Protein AF-A0A7S2XH88-F1 (afdb_monomer_lite)

Radius of gyration: 16.72 Å; chains: 1; bounding box: 36×40×39 Å

pLDDT: mean 80.62, std 19.26, range [25.48, 98.38]

Organism: NCBI:txid641309

InterPro domains:
  IPR006062 Histidine biosynthesis protein [PF00977] (19-181)
  IPR011060 Ribulose-phosphate binding barrel [SSF51366] (21-180)
  IPR013785 Aldolase-type TIM barrel [G3DSA:3.20.20.70] (1-211)
  IPR044524 Histidine biosynthesis, HisA-like [PTHR43090] (4-210)

Structure (mmCIF, N/CA/C/O backbone):
data_AF-A0A7S2XH88-F1
#
_entry.id   AF-A0A7S2XH88-F1
#
loop_
_atom_site.group_PDB
_atom_site.id
_atom_site.type_symbol
_atom_site.label_atom_id
_atom_site.label_alt_id
_atom_site.label_comp_id
_atom_site.label_asym_id
_atom_site.label_entity_id
_atom_site.label_seq_id
_atom_site.pdbx_PDB_ins_code
_atom_site.Cartn_x
_atom_site.Cartn_y
_atom_site.Cartn_z
_atom_site.occupancy
_atom_site.B_iso_or_equiv
_atom_site.auth_seq_id
_atom_site.auth_comp_id
_atom_site.auth_asym_id
_atom_site.auth_atom_id
_atom_site.pdbx_PDB_model_num
ATOM 1 N N . ARG A 1 1 ? -9.217 18.327 7.444 1.00 50.88 1 ARG A N 1
ATOM 2 C CA . ARG A 1 1 ? -10.590 18.923 7.445 1.00 50.88 1 ARG A CA 1
ATOM 3 C C . ARG A 1 1 ? -11.207 18.986 6.047 1.00 50.88 1 ARG A C 1
ATOM 5 O O . ARG A 1 1 ? -12.341 18.546 5.910 1.00 50.88 1 ARG A O 1
ATOM 12 N N . GLU A 1 2 ? -10.515 19.524 5.038 1.00 59.28 2 GLU A N 1
ATOM 13 C CA . GLU A 1 2 ? -11.063 19.655 3.673 1.00 59.28 2 GLU A CA 1
ATOM 14 C C . GLU A 1 2 ? -11.367 18.314 3.009 1.00 59.28 2 GLU A C 1
ATOM 16 O O . GLU A 1 2 ? -12.392 18.196 2.343 1.00 59.28 2 GLU A O 1
ATOM 21 N N . TRP A 1 3 ? -10.566 17.283 3.298 1.00 58.31 3 TRP A N 1
ATOM 22 C CA . TRP A 1 3 ? -10.844 15.916 2.868 1.00 58.31 3 TRP A CA 1
ATOM 23 C C . TRP A 1 3 ? -12.239 15.463 3.317 1.00 58.31 3 TRP A C 1
ATOM 25 O O . TRP A 1 3 ? -13.141 15.370 2.493 1.00 58.31 3 TRP A O 1
ATOM 35 N N . LYS A 1 4 ? -12.495 15.295 4.619 1.00 57.09 4 LYS A N 1
ATOM 36 C CA . LYS A 1 4 ? -13.797 14.805 5.115 1.00 57.09 4 LYS A CA 1
ATOM 37 C C . LYS A 1 4 ? -15.034 15.520 4.520 1.00 57.09 4 LYS A C 1
ATOM 39 O O . LYS A 1 4 ? -16.070 14.885 4.370 1.00 57.09 4 LYS A O 1
ATOM 44 N N . ARG A 1 5 ? -14.941 16.806 4.145 1.00 63.50 5 ARG A N 1
ATOM 45 C CA . ARG A 1 5 ? -16.029 17.552 3.467 1.00 63.50 5 ARG A CA 1
ATOM 46 C C . ARG A 1 5 ? -16.372 17.051 2.056 1.00 63.50 5 ARG A C 1
ATOM 48 O O . ARG A 1 5 ? -17.490 17.263 1.612 1.00 63.50 5 ARG A O 1
ATOM 55 N N . ASN A 1 6 ? -15.426 16.421 1.374 1.00 60.09 6 ASN A N 1
ATOM 56 C CA . ASN A 1 6 ? -15.517 15.957 -0.008 1.00 60.09 6 ASN A CA 1
ATOM 57 C C . ASN A 1 6 ? -15.651 14.410 -0.117 1.00 60.09 6 ASN A C 1
ATOM 59 O O . ASN A 1 6 ? -15.549 13.881 -1.216 1.00 60.09 6 ASN A O 1
ATOM 63 N N . GLY A 1 7 ? -15.838 13.674 0.995 1.00 60.72 7 GLY A N 1
ATOM 64 C CA . GLY A 1 7 ? -15.950 12.196 0.994 1.00 60.72 7 GLY A CA 1
ATOM 65 C C . GLY A 1 7 ? -14.614 11.431 1.015 1.00 60.72 7 GLY A C 1
ATOM 66 O O . GLY A 1 7 ? -14.543 10.285 0.598 1.00 60.72 7 GLY A O 1
ATOM 67 N N . LEU A 1 8 ? -13.553 12.088 1.483 1.00 66.38 8 LEU A N 1
ATOM 68 C CA . LEU A 1 8 ? -12.148 11.795 1.174 1.00 66.38 8 LEU A CA 1
ATOM 69 C C . LEU A 1 8 ? -11.375 11.185 2.392 1.00 66.38 8 LEU A C 1
ATOM 71 O O . LEU A 1 8 ? -11.643 11.590 3.529 1.00 66.38 8 LEU A O 1
ATOM 75 N N . GLY A 1 9 ? -10.413 10.258 2.185 1.00 69.38 9 GLY A N 1
ATOM 76 C CA . GLY A 1 9 ? -9.725 9.460 3.234 1.00 69.38 9 GLY A CA 1
ATOM 77 C C . GLY A 1 9 ? -8.245 9.045 2.982 1.00 69.38 9 GLY A C 1
ATOM 78 O O . GLY A 1 9 ? -7.786 8.940 1.851 1.00 69.38 9 GLY A O 1
ATOM 79 N N . GLY A 1 10 ? -7.498 8.830 4.078 1.00 75.25 10 GLY A N 1
ATOM 80 C CA . GLY A 1 10 ? -6.039 8.976 4.234 1.00 75.25 10 GLY A CA 1
ATOM 81 C C . GLY A 1 10 ? -5.130 7.724 4.170 1.00 75.25 10 GLY A C 1
ATOM 82 O O . GLY A 1 10 ? -5.573 6.623 4.476 1.00 75.25 10 GLY A O 1
ATOM 83 N N . ILE A 1 11 ? -3.821 7.924 3.931 1.00 83.38 11 ILE A N 1
ATOM 84 C CA . ILE A 1 11 ? -2.692 7.102 4.425 1.00 83.38 11 ILE A CA 1
ATOM 85 C C . ILE A 1 11 ? -1.776 7.975 5.292 1.00 83.38 11 ILE A C 1
ATOM 87 O O . ILE A 1 11 ? -1.287 8.996 4.832 1.00 83.38 11 ILE A O 1
ATOM 91 N N . ILE A 1 12 ? -1.432 7.534 6.496 1.00 84.44 12 ILE A N 1
ATOM 92 C CA . ILE A 1 12 ? -0.257 8.055 7.212 1.00 84.44 12 ILE A CA 1
ATOM 93 C C . ILE A 1 12 ? 0.831 6.980 7.171 1.00 84.44 12 ILE A C 1
ATOM 95 O O . ILE A 1 12 ? 0.563 5.832 7.522 1.00 84.44 12 ILE A O 1
ATOM 99 N N . TYR A 1 13 ? 2.046 7.328 6.737 1.00 83.69 13 TYR A N 1
ATOM 100 C CA . TYR A 1 13 ? 3.183 6.400 6.703 1.00 83.69 13 TYR A CA 1
ATOM 101 C C . TYR A 1 13 ? 4.222 6.798 7.756 1.00 83.69 13 TYR A C 1
ATOM 103 O O . TYR A 1 13 ? 4.821 7.868 7.684 1.00 83.69 13 TYR A O 1
ATOM 111 N N . LEU A 1 14 ? 4.420 5.943 8.757 1.00 83.06 14 LEU A N 1
ATOM 112 C CA . LEU A 1 14 ? 5.244 6.229 9.929 1.00 83.06 14 LEU A CA 1
ATOM 113 C C . LEU A 1 14 ? 6.732 6.023 9.624 1.00 83.06 14 LEU A C 1
ATOM 115 O O . LEU A 1 14 ? 7.225 4.893 9.571 1.00 83.06 14 LEU A O 1
ATOM 119 N N . LEU A 1 15 ? 7.454 7.130 9.462 1.00 70.75 15 LEU A N 1
ATOM 120 C CA . LEU A 1 15 ? 8.891 7.128 9.172 1.00 70.75 15 LEU A CA 1
ATOM 121 C C . LEU A 1 15 ? 9.741 6.912 10.439 1.00 70.75 15 LEU A C 1
ATOM 123 O O . LEU A 1 15 ? 10.764 6.220 10.403 1.00 70.75 15 LEU A O 1
ATOM 127 N N . ASP A 1 16 ? 9.298 7.466 11.572 1.00 69.44 16 ASP A N 1
ATOM 128 C CA . ASP A 1 16 ? 9.979 7.382 12.868 1.00 69.44 16 ASP A CA 1
ATOM 129 C C . ASP A 1 16 ? 9.009 7.318 14.068 1.00 69.44 16 ASP A C 1
ATOM 131 O O . ASP A 1 16 ? 7.786 7.381 13.931 1.00 69.44 16 ASP A O 1
ATOM 135 N N . SER A 1 17 ? 9.555 7.197 15.282 1.00 68.00 17 SER A N 1
ATOM 136 C CA . SER A 1 17 ? 8.768 7.128 16.518 1.00 68.00 17 SER A CA 1
ATOM 137 C C . SER A 1 17 ? 8.084 8.441 16.920 1.00 68.00 17 SER A C 1
ATOM 139 O O . SER A 1 17 ? 7.124 8.387 17.689 1.00 68.00 17 SER A O 1
ATOM 141 N N . LYS A 1 18 ? 8.532 9.600 16.417 1.00 68.88 18 LYS A N 1
ATOM 142 C CA . LYS A 1 18 ? 7.939 10.915 16.714 1.00 68.88 18 LYS A CA 1
ATOM 143 C C . LYS A 1 18 ? 6.635 11.106 15.940 1.00 68.88 18 LYS A C 1
ATOM 145 O O . LYS A 1 18 ? 5.651 11.560 16.522 1.00 68.88 18 LYS A O 1
ATOM 150 N N . SER A 1 19 ? 6.594 10.649 14.684 1.00 72.88 19 SER A N 1
ATOM 151 C CA . SER A 1 19 ? 5.391 10.677 13.834 1.00 72.88 19 SER A CA 1
ATOM 152 C C . SER A 1 19 ? 4.182 9.940 14.441 1.00 72.88 19 SER A C 1
ATOM 154 O O . SER A 1 19 ? 3.031 10.260 14.150 1.00 72.88 19 SER A O 1
ATOM 156 N N . LYS A 1 20 ? 4.412 8.985 15.357 1.00 78.31 20 LYS A N 1
ATOM 157 C CA . LYS A 1 20 ? 3.357 8.154 15.957 1.00 78.31 20 LYS A CA 1
ATOM 158 C C . LYS A 1 20 ? 2.331 8.937 16.784 1.00 78.31 20 LYS A C 1
ATOM 160 O O . LYS A 1 20 ? 1.160 8.561 16.775 1.00 78.31 20 LYS A O 1
ATOM 165 N N . THR A 1 21 ? 2.737 9.985 17.501 1.00 81.50 21 THR A N 1
ATOM 166 C CA . THR A 1 21 ? 1.800 10.785 18.315 1.00 81.50 21 THR A CA 1
ATOM 167 C C . THR A 1 21 ? 0.869 11.596 17.418 1.00 81.50 21 THR A C 1
ATOM 169 O O . THR A 1 21 ? -0.347 11.487 17.550 1.00 81.50 21 THR A O 1
ATOM 172 N N . GLN A 1 22 ? 1.436 12.302 16.435 1.00 81.44 22 GLN A N 1
ATOM 173 C CA . GLN A 1 22 ? 0.691 13.075 15.434 1.00 81.44 22 GLN A CA 1
ATOM 174 C C . GLN A 1 22 ? -0.264 12.182 14.627 1.00 81.44 22 GLN A C 1
ATOM 176 O O . GLN A 1 22 ? -1.422 12.539 14.416 1.00 81.44 22 GLN A O 1
ATOM 181 N N . ALA A 1 23 ? 0.178 10.975 14.254 1.00 83.75 23 ALA A N 1
ATOM 182 C CA . ALA A 1 23 ? -0.680 9.993 13.603 1.00 83.75 23 ALA A CA 1
ATOM 183 C C . ALA A 1 23 ? -1.895 9.627 14.472 1.00 83.75 23 ALA A C 1
ATOM 185 O O . ALA A 1 23 ? -3.022 9.678 13.991 1.00 83.75 23 ALA A O 1
ATOM 186 N N . ILE A 1 24 ? -1.697 9.308 15.758 1.00 86.62 24 ILE A N 1
ATOM 187 C CA . ILE A 1 24 ? -2.799 8.977 16.680 1.00 86.62 24 ILE A CA 1
ATOM 188 C C . ILE A 1 24 ? -3.766 10.162 16.844 1.00 86.62 24 ILE A C 1
ATOM 190 O O . ILE A 1 24 ? -4.978 9.958 16.821 1.00 86.62 24 ILE A O 1
ATOM 194 N N . GLU A 1 25 ? -3.266 11.394 16.949 1.00 86.81 25 GLU A N 1
ATOM 195 C CA . GLU A 1 25 ? -4.105 12.601 16.996 1.00 86.81 25 GLU A CA 1
ATOM 196 C C . GLU A 1 25 ? -4.955 12.756 15.723 1.00 86.81 25 GLU A C 1
ATOM 198 O O . GLU A 1 25 ? -6.170 12.965 15.806 1.00 86.81 25 GLU A O 1
ATOM 203 N N . ALA A 1 26 ? -4.356 12.567 14.542 1.00 84.94 26 ALA A N 1
ATOM 204 C CA . ALA A 1 26 ? -5.067 12.595 13.267 1.00 84.94 26 ALA A CA 1
ATOM 205 C C . ALA A 1 26 ? -6.139 11.492 13.170 1.00 84.94 26 ALA A C 1
ATOM 207 O O . ALA A 1 26 ? -7.264 11.770 12.746 1.00 84.94 26 ALA A O 1
ATOM 208 N N . LEU A 1 27 ? -5.838 10.265 13.617 1.00 88.38 27 LEU A N 1
ATOM 209 C CA . LEU A 1 27 ? -6.798 9.155 13.662 1.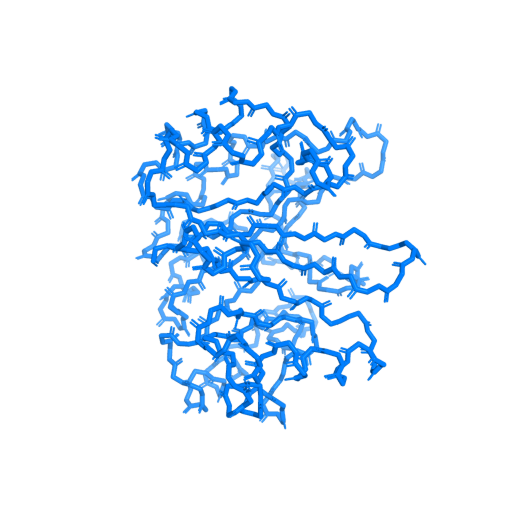00 88.38 27 LEU A CA 1
ATOM 210 C C . LEU A 1 27 ? -7.994 9.452 14.574 1.00 88.38 27 LEU A C 1
ATOM 212 O O . LEU A 1 27 ? -9.141 9.249 14.173 1.00 88.38 27 LEU A O 1
ATOM 216 N N . LEU A 1 28 ? -7.748 9.987 15.773 1.00 88.44 28 LEU A N 1
ATOM 217 C CA . LEU A 1 28 ? -8.805 10.322 16.730 1.00 88.44 28 LEU A CA 1
ATOM 218 C C . LEU A 1 28 ? -9.745 11.411 16.191 1.00 88.44 28 LEU A C 1
ATOM 220 O O . LEU A 1 28 ? -10.954 11.354 16.433 1.00 88.44 28 LEU A O 1
ATOM 224 N N . LEU A 1 29 ? -9.211 12.367 15.422 1.00 86.62 29 LEU A N 1
ATOM 225 C CA . LEU A 1 29 ? -9.977 13.420 14.748 1.00 86.62 29 LEU A CA 1
ATOM 226 C C . LEU A 1 29 ? -10.710 12.926 13.486 1.00 86.62 29 LEU A C 1
ATOM 228 O O . LEU A 1 29 ? -11.749 13.485 13.113 1.00 86.62 29 LEU A O 1
ATOM 232 N N . HIS A 1 30 ? -10.176 11.916 12.795 1.00 81.88 30 HIS A N 1
ATOM 233 C CA . HIS A 1 30 ? -10.629 11.445 11.478 1.00 81.88 30 HIS A CA 1
ATOM 234 C C . HIS A 1 30 ? -10.879 9.922 11.455 1.00 81.88 30 HIS A C 1
ATOM 236 O O . HIS A 1 30 ? -10.502 9.218 10.515 1.00 81.88 30 HIS A O 1
ATOM 242 N N . LYS A 1 31 ? -11.576 9.429 12.491 1.00 87.56 31 LYS A N 1
ATOM 243 C CA . LYS A 1 31 ? -11.905 8.008 12.688 1.00 87.56 31 LYS A CA 1
ATOM 244 C C . LYS A 1 31 ? -12.505 7.353 11.445 1.00 87.56 31 LYS A C 1
ATOM 246 O O . LYS A 1 31 ? -13.394 7.919 10.806 1.00 87.56 31 LYS A O 1
ATOM 251 N N . ASN A 1 32 ? -12.044 6.144 11.144 1.00 85.38 32 ASN A N 1
ATOM 252 C CA . ASN A 1 32 ? -12.439 5.296 10.017 1.00 85.38 32 ASN A CA 1
ATOM 253 C C . ASN A 1 32 ? -12.211 5.918 8.626 1.00 85.38 32 ASN A C 1
ATOM 255 O O . ASN A 1 32 ? -12.702 5.373 7.644 1.00 85.38 32 ASN A O 1
ATOM 259 N N . HIS A 1 33 ? -11.460 7.020 8.515 1.00 82.25 33 HIS A N 1
ATOM 260 C CA . HIS A 1 33 ? -11.117 7.623 7.220 1.00 82.25 33 HIS A CA 1
ATOM 261 C C . HIS A 1 33 ? -9.645 7.441 6.846 1.00 82.25 33 HIS A C 1
ATOM 263 O O . HIS A 1 33 ? -9.320 7.607 5.682 1.00 82.25 33 HIS A O 1
ATOM 269 N N . ILE A 1 34 ? -8.748 7.128 7.787 1.00 86.12 34 ILE A N 1
ATOM 270 C CA . ILE A 1 34 ? -7.293 7.098 7.559 1.00 86.12 34 ILE A CA 1
ATOM 271 C C . ILE A 1 34 ? -6.747 5.683 7.774 1.00 86.12 34 ILE A C 1
ATOM 273 O O . ILE A 1 34 ? -7.032 5.058 8.790 1.00 86.12 34 ILE A O 1
ATOM 277 N N . MET A 1 35 ? -5.934 5.200 6.841 1.00 89.75 35 MET A N 1
ATOM 278 C CA . MET A 1 35 ? -5.139 3.976 6.944 1.00 89.75 35 MET A CA 1
ATOM 279 C C . MET A 1 35 ? -3.729 4.316 7.449 1.00 89.75 35 MET A C 1
ATOM 281 O O . MET A 1 35 ? -3.248 5.424 7.211 1.00 89.75 35 MET A O 1
ATOM 285 N N . VAL A 1 36 ? -3.042 3.395 8.131 1.00 91.94 36 VAL A N 1
ATOM 286 C CA . VAL A 1 36 ? -1.687 3.656 8.667 1.00 91.94 36 VAL A CA 1
ATOM 287 C C . VAL A 1 36 ? -0.695 2.569 8.276 1.00 91.94 36 VAL A C 1
ATOM 289 O O . VAL A 1 36 ? -0.944 1.395 8.531 1.00 91.94 36 VAL A O 1
ATOM 292 N N . GLY A 1 37 ? 0.435 2.970 7.694 1.00 90.31 37 GLY A N 1
ATOM 293 C CA . GLY A 1 37 ? 1.576 2.114 7.359 1.00 90.31 37 GLY A CA 1
ATOM 294 C C . GLY A 1 37 ? 2.874 2.555 8.034 1.00 90.31 37 GLY A C 1
ATOM 295 O O . GLY A 1 37 ? 2.897 3.541 8.768 1.00 90.31 37 GLY A O 1
ATOM 296 N N . GLY A 1 38 ? 3.963 1.835 7.761 1.00 84.88 38 GLY A N 1
ATOM 297 C CA . GLY A 1 38 ? 5.287 2.094 8.329 1.00 84.88 38 GLY A CA 1
ATOM 298 C C . GLY A 1 38 ? 5.495 1.394 9.668 1.00 84.88 38 GLY A C 1
ATOM 299 O O . GLY A 1 38 ? 4.919 1.776 10.686 1.00 84.88 38 GLY A O 1
ATOM 300 N N . ASN A 1 39 ? 6.356 0.373 9.683 1.00 87.50 39 ASN A N 1
ATOM 301 C CA . ASN A 1 39 ? 6.712 -0.392 10.890 1.00 87.50 39 ASN A CA 1
ATOM 302 C C . ASN A 1 39 ? 5.492 -1.015 11.617 1.00 87.50 39 ASN A C 1
ATOM 304 O O . ASN A 1 39 ? 5.494 -1.164 12.844 1.00 87.50 39 ASN A O 1
ATOM 308 N N . ILE A 1 40 ? 4.441 -1.375 10.872 1.00 93.69 40 ILE A N 1
ATOM 309 C CA . ILE A 1 40 ? 3.260 -2.068 11.405 1.00 93.69 40 ILE A CA 1
ATOM 310 C C . ILE A 1 40 ? 3.605 -3.527 11.720 1.00 93.69 40 ILE A C 1
ATOM 312 O O . ILE A 1 40 ? 4.163 -4.240 10.888 1.00 93.69 40 ILE A O 1
ATOM 316 N N . ASP A 1 41 ? 3.243 -3.978 12.921 1.00 95.44 41 ASP A N 1
ATOM 317 C CA . ASP A 1 41 ? 3.462 -5.349 13.388 1.00 95.44 41 ASP A CA 1
ATOM 318 C C . ASP A 1 41 ? 2.362 -5.821 14.357 1.00 95.44 41 ASP A C 1
ATOM 320 O O . ASP A 1 41 ? 1.486 -5.055 14.769 1.00 95.44 41 ASP A O 1
ATOM 324 N N . SER A 1 42 ? 2.422 -7.091 14.768 1.00 96.00 42 SER A N 1
ATOM 325 C CA . SER A 1 42 ? 1.460 -7.701 15.699 1.00 96.00 42 SER A CA 1
ATOM 326 C C . SER A 1 42 ? 1.424 -7.067 17.100 1.00 96.00 42 SER A C 1
ATOM 328 O O . SER A 1 42 ? 0.498 -7.334 17.862 1.00 96.00 42 SER A O 1
ATOM 330 N N . ARG A 1 43 ? 2.394 -6.214 17.455 1.00 95.44 43 ARG A N 1
ATOM 331 C CA . ARG A 1 43 ? 2.466 -5.508 18.747 1.00 95.44 43 ARG A CA 1
ATOM 332 C C . ARG A 1 43 ? 1.779 -4.145 18.692 1.00 95.44 43 ARG A C 1
ATOM 334 O O . ARG A 1 43 ? 1.462 -3.584 19.740 1.00 95.44 43 ARG A O 1
ATOM 341 N N . ASN A 1 44 ? 1.600 -3.574 17.498 1.00 95.25 44 ASN A N 1
ATOM 342 C CA . ASN A 1 44 ? 1.120 -2.203 17.329 1.00 95.25 44 ASN A CA 1
ATOM 343 C C . ASN A 1 44 ? -0.111 -2.041 16.421 1.00 95.25 44 ASN A C 1
ATOM 345 O O . ASN A 1 44 ? -0.824 -1.051 16.591 1.00 95.25 44 ASN A O 1
ATOM 349 N N . ALA A 1 45 ? -0.398 -3.001 15.537 1.00 97.25 45 ALA A N 1
ATOM 350 C CA . ALA A 1 45 ? -1.468 -2.915 14.544 1.00 97.25 45 ALA A CA 1
ATOM 351 C C . ALA A 1 45 ? -2.841 -2.610 15.171 1.00 97.25 45 ALA A C 1
ATOM 353 O O . ALA A 1 45 ? -3.487 -1.625 14.810 1.00 97.25 45 ALA A O 1
ATOM 354 N N . GLN A 1 46 ? -3.246 -3.390 16.180 1.00 98.00 46 GLN A N 1
ATOM 355 C CA . GLN A 1 46 ? -4.541 -3.213 16.845 1.00 98.00 46 GLN A CA 1
ATOM 356 C C . GLN A 1 46 ? -4.691 -1.814 17.468 1.00 98.00 46 GLN A C 1
ATOM 358 O O . GLN A 1 46 ? -5.726 -1.177 17.297 1.00 98.00 46 GLN A O 1
ATOM 363 N N . LYS A 1 47 ? -3.624 -1.270 18.074 1.00 96.38 47 LYS A N 1
ATOM 364 C CA . LYS A 1 47 ? -3.645 0.065 18.694 1.00 96.38 47 LYS A CA 1
ATOM 365 C C . LYS A 1 47 ? -3.967 1.181 17.693 1.00 96.38 47 LYS A C 1
ATOM 367 O O . LYS A 1 47 ? -4.589 2.170 18.082 1.00 96.38 47 LYS A O 1
ATOM 372 N N . PHE A 1 48 ? -3.554 1.065 16.429 1.00 96.56 48 PHE A N 1
ATOM 373 C CA . PHE A 1 48 ? -3.913 2.059 15.411 1.00 96.56 48 PHE A CA 1
ATOM 374 C C . PHE A 1 48 ? -5.392 1.962 15.022 1.00 96.56 48 PHE A C 1
ATOM 376 O O . PHE A 1 48 ? -6.052 2.995 14.927 1.00 96.56 48 PHE A O 1
ATOM 383 N N . LEU A 1 49 ? -5.944 0.752 14.895 1.00 97.12 49 LEU A N 1
ATOM 384 C CA . LEU A 1 49 ? -7.380 0.559 14.656 1.00 97.12 49 LEU A CA 1
ATOM 385 C C . LEU A 1 49 ? -8.222 1.080 15.831 1.00 97.12 49 LEU A C 1
ATOM 387 O O . LEU A 1 49 ? -9.162 1.840 15.614 1.00 97.12 49 LEU A O 1
ATOM 391 N N . ASP A 1 50 ? -7.826 0.784 17.072 1.00 97.06 50 ASP A N 1
ATOM 392 C CA . ASP A 1 50 ? -8.477 1.302 18.288 1.00 97.06 50 ASP A CA 1
ATOM 393 C C . ASP A 1 50 ? -8.422 2.841 18.369 1.00 97.06 50 ASP A C 1
ATOM 395 O O . ASP A 1 50 ? -9.344 3.489 18.869 1.00 97.06 50 ASP A O 1
ATOM 399 N N . SER A 1 51 ? -7.352 3.443 17.835 1.00 95.56 51 SER A N 1
ATOM 400 C CA . SER A 1 51 ? -7.190 4.902 17.735 1.00 95.56 51 SER A CA 1
ATOM 401 C C . SER A 1 51 ? -8.040 5.531 16.621 1.00 95.56 51 SER A C 1
ATOM 403 O O . SER A 1 51 ? -8.149 6.755 16.565 1.00 95.56 51 SER A O 1
ATOM 405 N N . GLY A 1 52 ? -8.670 4.727 15.757 1.00 94.38 52 GLY A N 1
ATOM 406 C CA . GLY A 1 52 ? -9.550 5.184 14.680 1.00 94.38 52 GLY A CA 1
ATOM 407 C C . GLY A 1 52 ? -9.003 5.013 13.261 1.00 94.38 52 GLY A C 1
ATOM 408 O O . GLY A 1 52 ? -9.576 5.602 12.344 1.00 94.38 52 GLY A O 1
ATOM 409 N N . ALA A 1 53 ? -7.935 4.242 13.041 1.00 94.50 53 ALA A N 1
ATOM 410 C CA . ALA A 1 53 ? -7.547 3.871 11.680 1.00 94.50 53 ALA A CA 1
ATOM 411 C C . ALA A 1 53 ? -8.615 2.971 11.037 1.00 94.50 53 ALA A C 1
ATOM 413 O O . ALA A 1 53 ? -9.148 2.074 11.686 1.00 94.50 53 ALA A O 1
ATOM 414 N N . SER A 1 54 ? -8.917 3.193 9.755 1.00 92.75 54 SER A N 1
ATOM 415 C CA . SER A 1 54 ? -9.797 2.303 8.988 1.00 92.75 54 SER A CA 1
ATOM 416 C C . SER A 1 54 ? -9.117 0.965 8.708 1.00 92.75 54 SER A C 1
ATOM 418 O O . SER A 1 54 ? -9.735 -0.086 8.858 1.00 92.75 54 SER A O 1
ATOM 420 N N . HIS A 1 55 ? -7.834 1.019 8.343 1.00 95.38 55 HIS A N 1
ATOM 421 C CA . HIS A 1 55 ? -7.002 -0.140 8.044 1.00 95.38 55 HIS A CA 1
ATOM 422 C C . HIS A 1 55 ? -5.562 0.092 8.521 1.00 95.38 55 HIS A C 1
ATOM 424 O O . HIS A 1 55 ? -5.123 1.231 8.714 1.00 95.38 55 HIS A O 1
ATOM 430 N N . VAL A 1 56 ? -4.799 -0.990 8.638 1.00 97.25 56 VAL A N 1
ATOM 431 C CA . VAL A 1 56 ? -3.345 -0.965 8.840 1.00 97.25 56 VAL A CA 1
ATOM 432 C C . VAL A 1 56 ? -2.630 -1.579 7.642 1.00 97.25 56 VAL A C 1
ATOM 434 O O . VAL A 1 56 ? -3.134 -2.519 7.035 1.00 97.25 56 VAL A O 1
ATOM 437 N N . ILE A 1 57 ? -1.457 -1.051 7.302 1.00 95.31 57 ILE A N 1
ATOM 438 C CA . ILE A 1 57 ? -0.674 -1.433 6.125 1.00 95.31 57 ILE A CA 1
ATOM 439 C C . ILE A 1 57 ? 0.617 -2.093 6.603 1.00 95.31 57 ILE A C 1
ATOM 441 O O . ILE A 1 57 ? 1.502 -1.418 7.133 1.00 95.31 57 ILE A O 1
ATOM 445 N N . VAL A 1 58 ? 0.734 -3.408 6.423 1.00 96.06 58 VAL A N 1
ATOM 446 C CA . VAL A 1 58 ? 1.956 -4.141 6.771 1.00 96.06 58 VAL A CA 1
ATOM 447 C C . VAL A 1 58 ? 2.970 -4.108 5.631 1.00 96.06 58 VAL A C 1
ATOM 449 O O . VAL A 1 58 ? 2.611 -4.245 4.465 1.00 96.06 58 VAL A O 1
ATOM 452 N N . ASP A 1 59 ? 4.243 -3.929 5.983 1.00 91.12 59 ASP A N 1
ATOM 453 C CA . ASP A 1 59 ? 5.371 -3.835 5.057 1.00 91.12 59 ASP A CA 1
ATOM 454 C C . ASP A 1 59 ? 6.450 -4.901 5.353 1.00 91.12 59 ASP A C 1
ATOM 456 O O . ASP A 1 59 ? 6.194 -6.103 5.314 1.00 91.12 59 ASP A O 1
ATOM 460 N N . SER A 1 60 ? 7.660 -4.460 5.680 1.00 91.44 60 SER A N 1
ATOM 461 C CA . SER A 1 60 ? 8.825 -5.226 6.115 1.00 91.44 60 SER A CA 1
ATOM 462 C C . SER A 1 60 ? 8.549 -6.340 7.134 1.00 91.44 60 SER A C 1
ATOM 464 O O . SER A 1 60 ? 9.232 -7.359 7.088 1.00 91.44 60 SER A O 1
ATOM 466 N N . PHE A 1 61 ? 7.557 -6.208 8.026 1.00 94.06 61 PHE A N 1
ATOM 467 C CA . PHE A 1 61 ? 7.290 -7.214 9.063 1.00 94.06 61 PHE A CA 1
ATOM 468 C C . PHE A 1 61 ? 6.966 -8.603 8.492 1.00 94.06 61 PHE A C 1
ATOM 470 O O . PHE A 1 61 ? 7.411 -9.603 9.059 1.00 94.06 61 PHE A O 1
ATOM 477 N N . ILE A 1 62 ? 6.251 -8.688 7.364 1.00 95.25 62 ILE A N 1
ATOM 478 C CA . ILE A 1 62 ? 5.940 -9.970 6.706 1.00 95.25 62 ILE A CA 1
ATOM 479 C C . ILE A 1 62 ? 7.058 -10.469 5.784 1.00 95.25 62 ILE A C 1
ATOM 481 O O . ILE A 1 62 ? 6.879 -11.491 5.134 1.00 95.25 62 ILE A O 1
ATOM 485 N N . PHE A 1 63 ? 8.219 -9.812 5.740 1.00 93.06 63 PHE A N 1
ATOM 486 C CA . PHE A 1 63 ? 9.378 -10.282 4.984 1.00 93.06 63 PHE A CA 1
ATOM 487 C C . PHE A 1 63 ? 10.540 -10.648 5.917 1.00 93.06 63 PHE A C 1
ATOM 489 O O . PHE A 1 63 ? 10.776 -10.021 6.950 1.00 93.06 63 PHE A O 1
ATOM 496 N N . SER A 1 64 ? 11.280 -11.696 5.566 1.00 91.44 64 SER A N 1
ATOM 497 C CA . SER A 1 64 ? 12.518 -12.091 6.247 1.00 91.44 64 SER A CA 1
ATOM 498 C C . SER A 1 64 ? 13.409 -12.818 5.253 1.00 91.44 64 SER A C 1
ATOM 500 O O . SER A 1 64 ? 12.917 -13.595 4.442 1.00 91.44 64 SER A O 1
ATOM 502 N N . GLU A 1 65 ? 14.712 -12.541 5.266 1.00 88.88 65 GLU A N 1
ATOM 503 C CA . GLU A 1 65 ? 15.676 -13.116 4.316 1.00 88.88 65 GLU A CA 1
ATOM 504 C C . GLU A 1 65 ? 15.281 -13.029 2.827 1.00 88.88 65 GLU A C 1
ATOM 506 O O . GLU A 1 65 ? 15.648 -13.869 2.006 1.00 88.88 65 GLU A O 1
ATOM 511 N N . GLY A 1 66 ? 14.555 -11.970 2.452 1.00 86.81 66 GLY A N 1
ATOM 512 C CA . GLY A 1 66 ? 14.068 -11.764 1.084 1.00 86.81 66 GLY A CA 1
ATOM 513 C C . GLY A 1 66 ? 12.908 -12.680 0.675 1.00 86.81 66 GLY A C 1
ATOM 514 O O . GLY A 1 66 ? 12.580 -12.717 -0.506 1.00 86.81 66 GLY A O 1
ATOM 515 N N . GLN A 1 67 ? 12.300 -13.390 1.628 1.00 90.62 67 GLN A N 1
ATOM 516 C CA . GLN A 1 67 ? 11.141 -14.268 1.461 1.00 90.62 67 GLN A CA 1
ATOM 517 C C . GLN A 1 67 ? 9.935 -13.733 2.240 1.00 90.62 67 GLN A C 1
ATOM 519 O O . GLN A 1 67 ? 10.100 -13.012 3.229 1.00 90.62 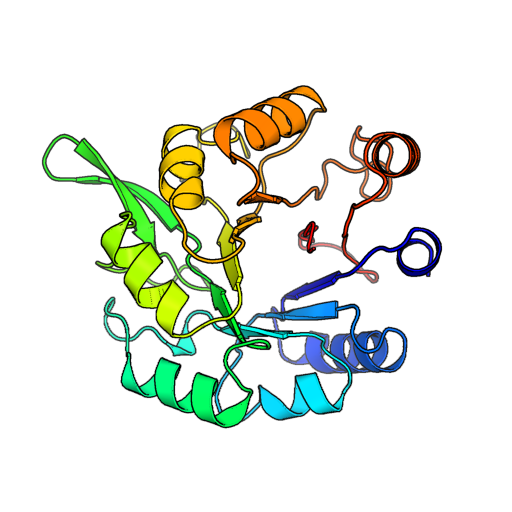67 GLN A O 1
ATOM 524 N N . ILE A 1 68 ? 8.723 -14.103 1.820 1.00 92.62 68 ILE A N 1
ATOM 525 C CA . ILE A 1 68 ? 7.502 -13.795 2.571 1.00 92.62 68 ILE A CA 1
ATOM 526 C C . ILE A 1 68 ? 7.305 -14.778 3.732 1.00 92.62 68 ILE A C 1
ATOM 528 O O . ILE A 1 68 ? 7.402 -15.992 3.580 1.00 92.62 68 ILE A O 1
ATOM 532 N N . MET A 1 69 ? 7.000 -14.238 4.905 1.00 95.88 69 MET A N 1
ATOM 533 C CA . MET A 1 69 ? 6.728 -14.958 6.143 1.00 95.88 69 MET A CA 1
ATOM 534 C C . MET A 1 69 ? 5.213 -15.098 6.321 1.00 95.88 69 MET A C 1
ATOM 536 O O . MET A 1 69 ? 4.594 -14.321 7.051 1.00 95.88 69 MET A O 1
ATOM 540 N N . LEU A 1 70 ? 4.608 -16.083 5.648 1.00 95.75 70 LEU A N 1
ATOM 541 C CA . LEU A 1 70 ? 3.150 -16.275 5.647 1.00 95.75 70 LEU A CA 1
ATOM 542 C C . LEU A 1 70 ? 2.567 -16.419 7.065 1.00 95.75 70 LEU A C 1
ATOM 544 O O . LEU A 1 70 ? 1.517 -15.858 7.353 1.00 95.75 70 LEU A O 1
ATOM 548 N N . GLU A 1 71 ? 3.288 -17.059 7.990 1.00 97.69 71 GLU A N 1
ATOM 549 C CA . GLU A 1 71 ? 2.909 -17.149 9.410 1.00 97.69 71 GLU A CA 1
ATOM 550 C C . GLU A 1 71 ? 2.694 -15.774 10.069 1.00 97.69 71 GLU A C 1
ATOM 552 O O . GLU A 1 71 ? 1.760 -15.592 10.849 1.00 97.69 71 GLU A O 1
ATOM 557 N N . ARG A 1 72 ? 3.529 -14.779 9.734 1.00 97.75 72 ARG A N 1
ATOM 558 C CA . ARG A 1 72 ? 3.407 -13.407 10.257 1.00 97.75 72 ARG A CA 1
ATOM 559 C C . ARG A 1 72 ? 2.224 -12.667 9.638 1.00 97.75 72 ARG A C 1
ATOM 561 O O . ARG A 1 72 ? 1.588 -11.871 10.328 1.00 97.75 72 ARG A O 1
ATOM 568 N N . LEU A 1 73 ? 1.931 -12.935 8.364 1.00 97.81 73 LEU A N 1
ATOM 569 C CA . LEU A 1 73 ? 0.768 -12.386 7.668 1.00 97.81 73 LEU A CA 1
ATOM 570 C C . LEU A 1 73 ? -0.532 -12.956 8.256 1.00 97.81 73 LEU A C 1
ATOM 572 O O . LEU A 1 73 ? -1.393 -12.183 8.660 1.00 97.81 73 LEU A O 1
ATOM 576 N N . LEU A 1 74 ? -0.617 -14.277 8.433 1.00 98.00 74 LEU A N 1
ATOM 577 C CA . LEU A 1 74 ? -1.739 -14.963 9.089 1.00 98.00 74 LEU A CA 1
ATOM 578 C C . LEU A 1 74 ? -1.944 -14.505 10.543 1.00 98.00 74 LEU A C 1
ATOM 580 O O . LEU A 1 74 ? -3.077 -14.327 10.992 1.00 98.00 74 LEU A O 1
ATOM 584 N N . ALA A 1 75 ? -0.860 -14.277 11.292 1.00 98.00 75 ALA A N 1
ATOM 585 C CA . ALA A 1 75 ? -0.941 -13.747 12.653 1.00 98.00 75 ALA A CA 1
ATOM 586 C C . ALA A 1 75 ? -1.525 -12.323 12.696 1.00 98.00 75 ALA A C 1
ATOM 588 O O . ALA A 1 75 ? -2.277 -12.000 13.617 1.00 98.00 75 ALA A O 1
ATOM 589 N N . LEU A 1 76 ? -1.213 -11.482 11.702 1.00 98.31 76 LEU A N 1
ATOM 590 C CA . LEU A 1 76 ? -1.822 -10.160 11.549 1.00 98.31 76 LEU A CA 1
ATOM 591 C C . LEU A 1 76 ? -3.276 -10.249 11.085 1.00 98.31 76 LEU A C 1
ATOM 593 O O . LEU A 1 76 ? -4.126 -9.612 11.699 1.00 98.31 76 LEU A O 1
ATOM 597 N N . GLU A 1 77 ?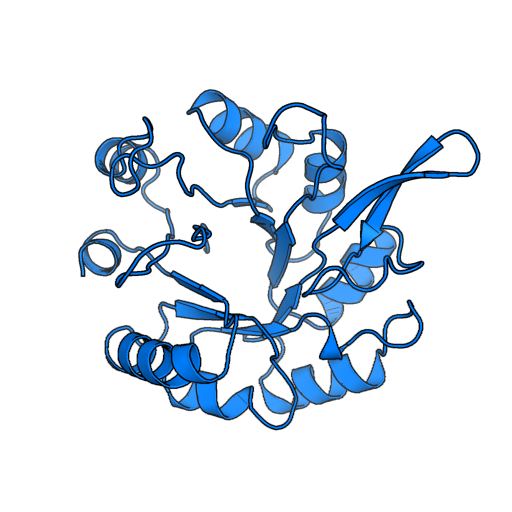 -3.577 -11.062 10.072 1.00 98.31 77 GLU A N 1
ATOM 598 C CA . GLU A 1 77 ? -4.939 -11.295 9.579 1.00 98.31 77 GLU A CA 1
ATOM 599 C C . GLU A 1 77 ? -5.871 -11.711 10.727 1.00 98.31 77 GLU A C 1
ATOM 601 O O . GLU A 1 77 ? -6.936 -11.121 10.910 1.00 98.31 77 GLU A O 1
ATOM 606 N N . LYS A 1 78 ? -5.428 -12.649 11.574 1.00 98.31 78 LYS A N 1
ATOM 607 C CA . LYS A 1 78 ? -6.157 -13.084 12.773 1.00 98.31 78 LYS A CA 1
ATOM 608 C C . LYS A 1 78 ? -6.310 -11.982 13.829 1.00 98.31 78 LYS A C 1
ATOM 610 O O . LYS A 1 78 ? -7.312 -11.972 14.540 1.00 98.31 78 LYS A O 1
ATOM 615 N N . LEU A 1 79 ? -5.324 -11.094 13.971 1.00 98.38 79 LEU A N 1
ATOM 616 C CA . LEU A 1 79 ? -5.341 -10.014 14.962 1.00 98.38 79 LEU A CA 1
ATOM 617 C C . LEU A 1 79 ? -6.297 -8.884 14.564 1.00 98.38 79 LEU A C 1
ATOM 619 O O . LEU A 1 79 ? -7.103 -8.457 15.385 1.00 98.38 79 LEU A O 1
ATOM 623 N N . VAL A 1 80 ? -6.198 -8.389 13.326 1.00 98.25 80 VAL A N 1
ATOM 624 C CA . VAL A 1 80 ? -6.933 -7.192 12.882 1.00 98.25 80 VAL A CA 1
ATOM 625 C C . VAL A 1 80 ? -8.175 -7.484 12.036 1.00 98.25 80 VAL A C 1
ATOM 627 O O . VAL A 1 80 ? -9.045 -6.614 11.911 1.00 98.25 80 VAL A O 1
ATOM 630 N N . GLY A 1 81 ? -8.293 -8.700 11.504 1.00 98.25 81 GLY A N 1
ATOM 631 C CA . GLY A 1 81 ? -9.276 -9.090 10.497 1.00 98.25 81 GLY A CA 1
ATOM 632 C C . GLY A 1 81 ? -8.830 -8.696 9.087 1.00 98.25 81 GLY A C 1
ATOM 633 O O . GLY A 1 81 ? -8.394 -7.562 8.870 1.00 98.25 81 GLY A O 1
ATOM 634 N N . LYS A 1 82 ? -8.990 -9.618 8.128 1.00 97.44 82 LYS A N 1
ATOM 635 C CA . LYS A 1 82 ? -8.650 -9.443 6.704 1.00 97.44 82 LYS A CA 1
ATOM 636 C C . LYS A 1 82 ? -9.079 -8.081 6.149 1.00 97.44 82 LYS A C 1
ATOM 638 O O . LYS A 1 82 ? -8.246 -7.346 5.628 1.00 97.44 82 LYS A O 1
ATOM 643 N N . GLU A 1 83 ? -10.347 -7.717 6.340 1.00 96.62 83 GLU A N 1
ATOM 644 C CA . GLU A 1 83 ? -10.955 -6.486 5.808 1.00 96.62 83 GLU A CA 1
ATOM 645 C C . GLU A 1 83 ? -10.251 -5.188 6.236 1.00 96.62 83 GLU A C 1
ATOM 647 O O . GLU A 1 83 ? -10.357 -4.183 5.545 1.00 96.62 83 GLU A O 1
ATOM 652 N N . ARG A 1 84 ? -9.517 -5.189 7.358 1.00 97.12 84 ARG A N 1
ATOM 653 C CA . ARG A 1 84 ? -8.784 -4.016 7.877 1.00 97.12 84 ARG A CA 1
ATOM 654 C C . ARG A 1 84 ? -7.268 -4.131 7.712 1.00 97.12 84 ARG A C 1
ATOM 656 O O . ARG A 1 84 ? -6.529 -3.307 8.254 1.00 97.12 84 ARG A O 1
ATOM 663 N N . LEU A 1 85 ? -6.801 -5.136 6.977 1.00 98.38 85 LEU A N 1
ATOM 664 C CA . LEU A 1 85 ? -5.394 -5.355 6.669 1.00 98.38 85 LEU A CA 1
ATOM 665 C C . LEU A 1 85 ? -5.116 -5.019 5.203 1.00 98.38 85 LEU A C 1
ATOM 667 O O . LEU A 1 85 ? -5.771 -5.538 4.300 1.00 98.38 85 LEU A O 1
ATOM 671 N N . LEU A 1 86 ? -4.109 -4.180 4.984 1.00 97.19 86 LEU A N 1
ATOM 672 C CA . LEU A 1 86 ? -3.470 -3.951 3.695 1.00 97.19 86 LEU A CA 1
ATOM 673 C C . LEU A 1 86 ? -2.076 -4.570 3.705 1.00 97.19 86 LEU A C 1
ATOM 675 O O . LEU A 1 86 ? -1.338 -4.423 4.681 1.00 97.19 86 LEU A O 1
ATOM 679 N N . VAL A 1 87 ? -1.685 -5.192 2.596 1.00 97.44 87 VAL A N 1
ATOM 680 C CA . VAL A 1 87 ? -0.303 -5.640 2.380 1.00 97.44 87 VAL A CA 1
ATOM 681 C C . VAL A 1 87 ? 0.399 -4.696 1.410 1.00 97.44 87 VAL A C 1
ATOM 683 O O . VAL A 1 87 ? -0.105 -4.412 0.324 1.00 97.44 87 VAL A O 1
ATOM 686 N N . ASN A 1 88 ? 1.571 -4.206 1.813 1.00 94.44 88 ASN A N 1
ATOM 687 C CA . ASN A 1 88 ? 2.440 -3.386 0.985 1.00 94.44 88 ASN A CA 1
ATOM 688 C C . ASN A 1 88 ? 3.336 -4.277 0.103 1.00 94.44 88 ASN A C 1
ATOM 690 O O . ASN A 1 88 ? 4.261 -4.923 0.598 1.00 94.44 88 ASN A O 1
ATOM 694 N N . LEU A 1 89 ? 3.074 -4.271 -1.205 1.00 94.81 89 LEU A N 1
ATOM 695 C CA . LEU A 1 89 ? 3.839 -4.967 -2.245 1.00 94.81 89 LEU A CA 1
ATOM 696 C C . LEU A 1 89 ? 4.674 -4.007 -3.112 1.00 94.81 89 LEU A C 1
ATOM 698 O O . LEU A 1 89 ? 5.014 -4.341 -4.245 1.00 94.81 89 LEU A O 1
ATOM 702 N N . SER A 1 90 ? 5.011 -2.819 -2.593 1.00 91.44 90 SER A N 1
ATOM 703 C CA . SER A 1 90 ? 5.838 -1.831 -3.306 1.00 91.44 90 SER A CA 1
ATOM 704 C C . SER A 1 90 ? 7.103 -2.465 -3.879 1.00 91.44 90 SER A C 1
ATOM 706 O O . SER A 1 90 ? 7.789 -3.235 -3.203 1.00 91.44 90 SER A O 1
ATOM 708 N N . CYS A 1 91 ? 7.410 -2.155 -5.133 1.00 92.19 91 CYS A N 1
ATOM 709 C CA . CYS A 1 91 ? 8.305 -2.958 -5.958 1.00 92.19 91 CYS A CA 1
ATOM 710 C C . CYS A 1 91 ? 9.311 -2.119 -6.744 1.00 92.19 91 CYS A C 1
ATOM 712 O O . CYS A 1 91 ? 9.164 -0.911 -6.887 1.00 92.19 91 CYS A O 1
ATOM 714 N N . VAL A 1 92 ? 10.319 -2.780 -7.308 1.00 89.88 92 VAL A N 1
ATOM 715 C CA . VAL A 1 92 ? 11.259 -2.199 -8.274 1.00 89.88 92 VAL A CA 1
ATOM 716 C C . VAL A 1 92 ? 11.341 -3.080 -9.514 1.00 89.88 92 VAL A C 1
ATOM 718 O O . VAL A 1 92 ? 11.419 -4.308 -9.411 1.00 89.88 92 VAL A O 1
ATOM 721 N N . ARG A 1 93 ? 11.350 -2.458 -10.699 1.00 90.56 93 ARG A N 1
ATOM 722 C CA . ARG A 1 93 ? 11.599 -3.164 -11.960 1.00 90.56 93 ARG A CA 1
ATOM 723 C C . ARG A 1 93 ? 13.088 -3.496 -12.091 1.00 90.56 93 ARG A C 1
ATOM 725 O O . ARG A 1 93 ? 13.930 -2.599 -12.135 1.00 90.56 93 ARG A O 1
ATOM 732 N N . LEU A 1 94 ? 13.411 -4.780 -12.206 1.00 90.62 94 LEU A N 1
ATOM 733 C CA . LEU A 1 94 ? 14.753 -5.300 -12.456 1.00 90.62 94 LEU A CA 1
ATOM 734 C C . LEU A 1 94 ? 14.795 -6.086 -13.767 1.00 90.62 94 LEU A C 1
ATOM 736 O O . LEU A 1 94 ? 13.861 -6.810 -14.101 1.00 90.62 94 LEU A O 1
ATOM 740 N N . PHE A 1 95 ? 15.922 -6.015 -14.472 1.00 90.06 95 PHE A N 1
ATOM 741 C CA . PHE A 1 95 ? 16.213 -6.931 -15.570 1.00 90.06 95 PHE A CA 1
ATOM 742 C C . PHE A 1 95 ? 16.904 -8.181 -15.009 1.00 90.06 95 PHE A C 1
ATOM 744 O O . PHE A 1 95 ? 18.034 -8.106 -14.528 1.00 90.06 95 PHE A O 1
ATOM 751 N N . ARG A 1 96 ? 16.225 -9.332 -15.037 1.00 87.12 96 ARG A N 1
ATOM 752 C CA . ARG A 1 96 ? 16.760 -10.626 -14.580 1.00 87.12 96 ARG A CA 1
ATOM 753 C C . ARG A 1 96 ? 16.430 -11.709 -15.610 1.00 87.12 96 ARG A C 1
ATOM 755 O O . ARG A 1 96 ? 15.344 -11.721 -16.176 1.00 87.12 96 ARG A O 1
ATOM 762 N N . ARG A 1 97 ? 17.362 -12.643 -15.846 1.00 86.44 97 ARG A N 1
ATOM 763 C CA . ARG A 1 97 ? 17.173 -13.799 -16.757 1.00 86.44 97 ARG A CA 1
ATOM 764 C C . ARG A 1 97 ? 16.643 -13.409 -18.156 1.00 86.44 97 ARG A C 1
ATOM 766 O O . ARG A 1 97 ? 15.772 -14.076 -18.701 1.00 86.44 97 ARG A O 1
ATOM 773 N N . GLY A 1 98 ? 17.152 -12.309 -18.719 1.00 91.94 98 GLY A N 1
ATOM 774 C CA . GLY A 1 98 ? 16.799 -11.843 -20.067 1.00 91.94 98 GLY A CA 1
ATOM 775 C C . GLY A 1 98 ? 15.474 -11.077 -20.191 1.00 91.94 98 GLY A C 1
ATOM 776 O O . GLY A 1 98 ? 15.098 -10.731 -21.306 1.00 91.94 98 GLY A O 1
ATOM 777 N N . ARG A 1 99 ? 14.766 -10.794 -19.086 1.00 92.44 99 ARG A N 1
ATOM 778 C CA . ARG A 1 99 ? 13.474 -10.086 -19.093 1.00 92.44 99 ARG A CA 1
ATOM 779 C C . ARG A 1 99 ? 13.358 -9.065 -17.954 1.00 92.44 99 ARG A C 1
ATOM 781 O O . ARG A 1 99 ? 13.950 -9.239 -16.890 1.00 92.44 99 ARG A O 1
ATOM 788 N N . SER A 1 100 ? 12.575 -8.009 -18.165 1.00 91.62 100 SER A N 1
ATOM 789 C CA . SER A 1 100 ? 12.181 -7.073 -17.100 1.00 91.62 100 SER A CA 1
ATOM 790 C C . SER A 1 100 ? 11.103 -7.702 -16.218 1.00 91.62 100 SER A C 1
ATOM 792 O O . SER A 1 100 ? 10.166 -8.301 -16.742 1.00 91.62 100 SER A O 1
ATOM 794 N N . ARG A 1 101 ? 11.233 -7.589 -14.894 1.00 93.62 101 ARG A N 1
ATOM 795 C CA . ARG A 1 101 ? 10.268 -8.078 -13.894 1.00 93.62 101 ARG A CA 1
ATOM 796 C C . ARG A 1 101 ? 10.249 -7.190 -12.659 1.00 93.62 101 ARG A C 1
ATOM 798 O O . ARG A 1 101 ? 11.226 -6.499 -12.384 1.00 93.62 101 ARG A O 1
ATOM 805 N N . PHE A 1 102 ? 9.149 -7.218 -11.916 1.00 94.12 102 PHE A N 1
ATOM 806 C CA . PHE A 1 102 ? 8.969 -6.435 -10.697 1.00 94.12 102 PHE A CA 1
ATOM 807 C C . PHE A 1 102 ? 9.217 -7.312 -9.475 1.00 94.12 102 PHE A C 1
ATOM 809 O O . PHE A 1 102 ? 8.650 -8.395 -9.379 1.00 94.12 102 PHE A O 1
ATOM 816 N N . PHE A 1 103 ? 10.053 -6.847 -8.550 1.00 94.44 103 PHE A N 1
ATOM 817 C CA . PHE A 1 103 ? 10.350 -7.543 -7.296 1.00 94.44 103 PHE A CA 1
ATOM 818 C C . PHE A 1 103 ? 9.987 -6.654 -6.115 1.00 94.44 103 PHE A C 1
ATOM 820 O O . PHE A 1 103 ? 10.293 -5.458 -6.135 1.00 94.44 103 PHE A O 1
ATOM 827 N N . VAL A 1 104 ? 9.361 -7.222 -5.082 1.00 93.94 104 VAL A N 1
ATOM 828 C CA . VAL A 1 104 ? 8.972 -6.457 -3.889 1.00 93.94 104 VAL A CA 1
ATOM 829 C C . VAL A 1 104 ? 10.218 -5.930 -3.175 1.00 93.94 104 VAL A C 1
ATOM 831 O O . VAL A 1 104 ? 11.189 -6.658 -2.939 1.00 93.94 104 VAL A O 1
ATOM 834 N N . TRP A 1 105 ? 10.187 -4.649 -2.817 1.00 90.81 105 TRP A N 1
ATOM 835 C CA . TRP A 1 105 ? 11.249 -3.939 -2.115 1.00 90.81 105 TRP A CA 1
ATOM 836 C C . TRP A 1 105 ? 10.653 -3.246 -0.877 1.00 90.81 105 TRP A C 1
ATOM 838 O O . TRP A 1 105 ? 10.174 -2.116 -0.978 1.00 90.81 105 TRP A O 1
ATOM 848 N N . PRO A 1 106 ? 10.635 -3.931 0.286 1.00 80.31 106 PRO A N 1
ATOM 849 C CA . PRO A 1 106 ? 9.983 -3.434 1.496 1.00 80.31 106 PRO A CA 1
ATOM 850 C C . PRO A 1 106 ? 10.589 -2.139 2.058 1.00 80.31 106 PRO A C 1
ATOM 852 O O . PRO A 1 106 ? 11.639 -1.662 1.611 1.00 80.31 106 PRO A O 1
ATOM 855 N N . ASP A 1 107 ? 9.918 -1.589 3.077 1.00 68.00 107 ASP A N 1
ATOM 856 C CA . ASP A 1 107 ? 10.264 -0.309 3.705 1.00 68.00 107 ASP A CA 1
ATOM 857 C C . ASP A 1 107 ? 11.750 -0.188 4.100 1.00 68.00 107 ASP A C 1
ATOM 859 O O . ASP A 1 107 ? 12.469 -1.164 4.332 1.00 68.00 107 ASP A O 1
ATOM 863 N N . ARG A 1 108 ? 12.237 1.057 4.107 1.00 63.72 108 ARG A N 1
ATOM 864 C CA . ARG A 1 108 ? 13.646 1.460 4.231 1.00 63.72 108 ARG A CA 1
ATOM 865 C C . ARG A 1 108 ? 14.559 0.927 3.130 1.00 63.72 108 ARG A C 1
ATOM 867 O O . ARG A 1 108 ? 15.742 1.260 3.138 1.00 63.72 108 ARG A O 1
ATOM 874 N N . ARG A 1 109 ? 14.022 0.190 2.146 1.00 70.19 109 ARG A N 1
ATOM 875 C CA . ARG A 1 109 ? 14.710 -0.205 0.909 1.00 70.19 109 ARG A CA 1
ATOM 876 C C . ARG A 1 109 ? 16.017 -0.972 1.166 1.00 70.19 109 ARG A C 1
ATOM 878 O O . ARG A 1 109 ? 16.933 -0.955 0.348 1.00 70.19 109 ARG A O 1
ATOM 885 N N . GLN A 1 110 ? 16.093 -1.685 2.292 1.00 70.50 110 GLN A N 1
ATOM 886 C CA . GLN A 1 110 ? 17.320 -2.351 2.749 1.00 70.50 110 GLN A CA 1
ATOM 887 C C . GLN A 1 110 ? 17.703 -3.559 1.885 1.00 70.50 110 GLN A C 1
ATOM 889 O O . GLN A 1 110 ? 18.883 -3.781 1.629 1.00 70.50 110 GLN A O 1
ATOM 894 N N . ARG A 1 111 ? 16.716 -4.333 1.418 1.00 83.38 111 ARG A N 1
ATOM 895 C CA . ARG A 1 111 ? 16.929 -5.519 0.582 1.00 83.38 111 ARG A CA 1
ATOM 896 C C . ARG A 1 111 ? 15.757 -5.725 -0.370 1.00 83.38 111 ARG A C 1
ATOM 898 O O . ARG A 1 111 ? 14.609 -5.732 0.063 1.00 83.38 111 ARG A O 1
ATOM 905 N N . ILE A 1 112 ? 16.058 -5.912 -1.652 1.00 88.44 112 ILE A N 1
ATOM 906 C CA . ILE A 1 112 ? 15.079 -6.379 -2.640 1.00 88.44 112 ILE A CA 1
ATOM 907 C C . ILE A 1 112 ? 14.828 -7.867 -2.369 1.00 88.44 112 ILE A C 1
ATOM 909 O O . ILE A 1 112 ? 15.771 -8.622 -2.120 1.00 88.44 112 ILE A O 1
ATOM 913 N N . THR A 1 113 ? 13.562 -8.269 -2.352 1.00 91.69 113 THR A N 1
ATOM 914 C CA . THR A 1 113 ? 13.152 -9.660 -2.118 1.00 91.69 113 THR A CA 1
ATOM 915 C C . THR A 1 113 ? 13.298 -10.502 -3.387 1.00 91.69 113 THR A C 1
ATOM 917 O O . THR A 1 113 ? 13.474 -9.977 -4.484 1.00 91.69 113 THR A O 1
ATOM 920 N N . GLU A 1 114 ? 13.171 -11.819 -3.246 1.00 91.75 114 GLU A N 1
ATOM 921 C CA . GLU A 1 114 ? 13.009 -12.728 -4.389 1.00 91.75 114 GLU A CA 1
ATOM 922 C C . GLU A 1 114 ? 11.523 -12.929 -4.762 1.00 91.75 114 GLU A C 1
ATOM 924 O O . GLU A 1 114 ? 11.199 -13.773 -5.593 1.00 91.75 114 GLU A O 1
ATOM 929 N N . PHE A 1 115 ? 10.614 -12.142 -4.170 1.00 93.94 115 PHE A N 1
ATOM 930 C CA . PHE A 1 115 ? 9.179 -12.170 -4.448 1.00 93.94 115 PHE A CA 1
ATOM 931 C C . PHE A 1 115 ? 8.885 -11.358 -5.726 1.00 93.94 115 PHE A C 1
ATOM 933 O O . PHE A 1 115 ? 8.758 -10.129 -5.684 1.00 93.94 115 PHE A O 1
ATOM 940 N N . GLU A 1 116 ? 8.851 -12.051 -6.871 1.00 95.31 116 GLU A N 1
ATOM 941 C CA . GLU A 1 116 ? 8.414 -11.520 -8.175 1.00 95.31 116 GLU A CA 1
ATOM 942 C C . GLU A 1 116 ? 6.902 -11.231 -8.128 1.00 95.31 116 GLU A C 1
ATOM 944 O O . GLU A 1 116 ? 6.128 -12.063 -7.655 1.00 95.31 116 GLU A O 1
ATOM 949 N N . LEU A 1 117 ? 6.468 -10.062 -8.609 1.00 95.69 117 LEU A N 1
ATOM 950 C CA . LEU A 1 117 ? 5.043 -9.782 -8.792 1.00 95.69 117 LEU A CA 1
ATOM 951 C C . LEU A 1 117 ? 4.534 -10.480 -10.058 1.00 95.69 117 LEU A C 1
ATOM 953 O O . LEU A 1 117 ? 5.001 -10.208 -11.165 1.00 95.69 117 LEU A O 1
ATOM 957 N N . SER A 1 118 ? 3.544 -11.345 -9.866 1.00 95.44 118 SER A N 1
ATOM 958 C CA . SER A 1 118 ? 2.740 -12.004 -10.895 1.00 95.44 118 SER A CA 1
ATOM 959 C C . SER A 1 118 ? 1.286 -12.093 -10.423 1.00 95.44 118 SER A C 1
ATOM 961 O O . SER A 1 118 ? 0.998 -11.822 -9.253 1.00 95.44 118 SER A O 1
ATOM 963 N N . GLU A 1 119 ? 0.371 -12.494 -11.306 1.00 95.62 119 GLU A N 1
ATOM 964 C CA . GLU A 1 119 ? -1.049 -12.672 -10.970 1.00 95.62 119 GLU A CA 1
ATOM 965 C C . GLU A 1 119 ? -1.232 -13.693 -9.832 1.00 95.62 119 GLU A C 1
ATOM 967 O O . GLU A 1 119 ? -1.997 -13.466 -8.896 1.00 95.62 119 GLU A O 1
ATOM 972 N N . GLU A 1 120 ? -0.462 -14.786 -9.842 1.00 96.44 120 GLU A N 1
ATOM 973 C CA . GLU A 1 120 ? -0.494 -15.823 -8.805 1.00 96.44 120 GLU A CA 1
ATOM 974 C C . GLU A 1 120 ? 0.042 -15.306 -7.465 1.00 96.44 120 GLU A C 1
ATOM 976 O O . GLU A 1 120 ? -0.541 -15.580 -6.414 1.00 96.44 120 GLU A O 1
ATOM 981 N N . ALA A 1 121 ? 1.131 -14.530 -7.493 1.00 95.38 121 ALA A N 1
ATOM 982 C CA . ALA A 1 121 ? 1.712 -13.931 -6.296 1.00 95.38 121 ALA A CA 1
ATOM 983 C C . ALA A 1 121 ? 0.759 -12.899 -5.668 1.00 95.38 121 ALA A C 1
ATOM 985 O O . ALA A 1 121 ? 0.576 -12.886 -4.453 1.00 95.38 121 ALA A O 1
ATOM 986 N N . ILE A 1 122 ? 0.108 -12.071 -6.488 1.00 97.19 122 ILE A N 1
ATOM 987 C CA . ILE A 1 122 ? -0.896 -11.094 -6.046 1.00 97.19 122 ILE A CA 1
ATOM 988 C C . ILE A 1 122 ? -2.138 -11.804 -5.505 1.00 97.19 122 ILE A C 1
ATOM 990 O O . ILE A 1 122 ? -2.614 -11.459 -4.423 1.00 97.19 122 ILE A O 1
ATOM 994 N N . SER A 1 123 ? -2.623 -12.833 -6.204 1.00 96.88 123 SER A N 1
ATOM 995 C CA . SER A 1 123 ? -3.754 -13.652 -5.767 1.00 96.88 123 SER A CA 1
ATOM 996 C C . SER A 1 123 ? -3.484 -14.296 -4.405 1.00 96.88 123 SER A C 1
ATOM 998 O O . SER A 1 123 ? -4.305 -14.160 -3.499 1.00 96.88 123 SER A O 1
ATOM 1000 N N . LEU A 1 124 ? -2.306 -14.899 -4.192 1.00 96.25 124 LEU A N 1
ATOM 1001 C CA . LEU A 1 124 ? -1.897 -15.445 -2.890 1.00 96.25 124 LEU A CA 1
ATOM 1002 C C . LEU A 1 124 ? -2.010 -14.402 -1.764 1.00 96.25 124 LEU A C 1
ATOM 1004 O O . LEU A 1 124 ? -2.557 -14.699 -0.706 1.00 96.25 124 LEU A O 1
ATOM 1008 N N . ILE A 1 125 ? -1.544 -13.172 -1.990 1.00 97.56 125 ILE A N 1
ATOM 1009 C CA . ILE A 1 125 ? -1.626 -12.090 -0.996 1.00 97.56 125 ILE A CA 1
ATOM 1010 C C . ILE A 1 125 ? -3.077 -11.647 -0.761 1.00 97.56 125 ILE A C 1
ATOM 1012 O O . ILE A 1 125 ? -3.492 -11.495 0.388 1.00 97.56 125 ILE A O 1
ATOM 1016 N N . ALA A 1 126 ? -3.872 -11.516 -1.825 1.00 97.38 126 ALA A N 1
ATOM 1017 C CA . ALA A 1 126 ? -5.282 -11.125 -1.778 1.00 97.38 126 ALA A CA 1
ATOM 1018 C C . ALA A 1 126 ? -6.179 -12.099 -0.983 1.00 97.38 126 ALA A C 1
ATOM 1020 O O . ALA A 1 126 ? -7.264 -11.725 -0.525 1.00 97.38 126 ALA A O 1
ATOM 1021 N N . HIS A 1 127 ? -5.736 -13.339 -0.746 1.00 97.56 127 HIS A N 1
ATOM 1022 C CA . HIS A 1 127 ? -6.425 -14.247 0.175 1.00 97.56 127 HIS A CA 1
ATOM 1023 C C . HIS A 1 127 ? -6.363 -13.765 1.634 1.00 97.56 127 HIS A C 1
ATOM 1025 O O . HIS A 1 127 ? -7.330 -13.992 2.359 1.00 97.56 127 HIS A O 1
ATOM 1031 N N . HIS A 1 128 ? -5.325 -13.017 2.024 1.00 98.12 128 HIS A N 1
ATOM 1032 C CA . HIS A 1 128 ? -4.996 -12.673 3.417 1.00 98.12 128 HIS A CA 1
ATOM 1033 C C . HIS A 1 128 ? -5.151 -11.185 3.782 1.00 98.12 128 HIS A C 1
ATOM 1035 O O . HIS A 1 128 ? -4.933 -10.798 4.930 1.00 98.12 128 HIS A O 1
ATOM 1041 N N . CYS A 1 129 ? -5.529 -10.327 2.832 1.00 98.19 129 CYS A N 1
ATOM 1042 C CA . CYS A 1 129 ? -5.750 -8.896 3.063 1.00 98.19 129 CYS A CA 1
ATOM 1043 C C . CYS A 1 129 ? -6.991 -8.380 2.326 1.00 98.19 129 CYS A C 1
ATOM 1045 O O . CYS A 1 129 ? -7.371 -8.927 1.293 1.00 98.19 129 CYS A O 1
ATOM 1047 N N . GLY A 1 130 ? -7.617 -7.321 2.839 1.00 96.00 130 GLY A N 1
ATOM 1048 C CA . GLY A 1 130 ? -8.790 -6.699 2.218 1.00 96.00 130 GLY A CA 1
ATOM 1049 C C . GLY A 1 130 ? -8.441 -5.844 0.998 1.00 96.00 130 GLY A C 1
ATOM 1050 O O . GLY A 1 130 ? -9.261 -5.714 0.093 1.00 96.00 130 GLY A O 1
ATOM 1051 N N . LYS A 1 131 ? -7.231 -5.262 0.963 1.00 95.50 131 LYS A N 1
ATOM 1052 C CA . LYS A 1 131 ? -6.694 -4.443 -0.144 1.00 95.50 131 LYS A CA 1
ATOM 1053 C C . LYS A 1 13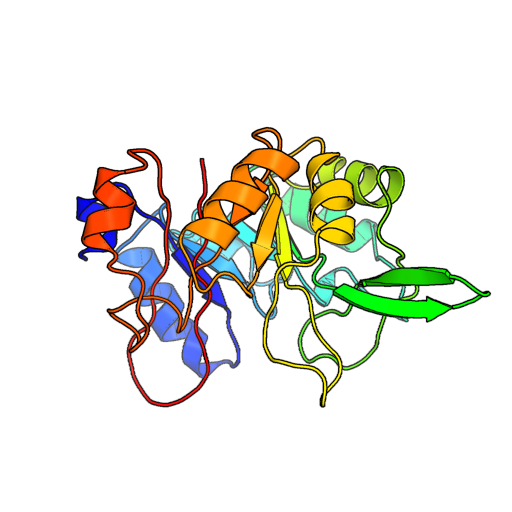1 ? -5.168 -4.582 -0.221 1.00 95.50 131 LYS A C 1
ATOM 1055 O O . LYS A 1 131 ? -4.529 -4.992 0.747 1.00 95.50 131 LYS A O 1
ATOM 1060 N N . ILE A 1 132 ? -4.570 -4.203 -1.345 1.00 96.69 132 ILE A N 1
ATOM 1061 C CA . ILE A 1 132 ? -3.106 -4.162 -1.534 1.00 96.69 132 ILE A CA 1
ATOM 1062 C C . ILE A 1 132 ? -2.661 -2.704 -1.700 1.00 96.69 132 ILE A C 1
ATOM 1064 O O . ILE A 1 132 ? -3.400 -1.890 -2.244 1.00 96.69 132 ILE A O 1
ATOM 1068 N N . PHE A 1 133 ? -1.452 -2.364 -1.253 1.00 93.38 133 PHE A N 1
ATOM 1069 C CA . PHE A 1 133 ? -0.792 -1.088 -1.551 1.00 93.38 133 PHE A CA 1
ATOM 1070 C C . PHE A 1 133 ? 0.510 -1.346 -2.321 1.00 93.38 133 PHE A C 1
ATOM 1072 O O . PHE A 1 133 ? 1.285 -2.216 -1.927 1.00 93.38 133 PHE A O 1
ATOM 1079 N N . CYS A 1 134 ? 0.777 -0.614 -3.405 1.00 91.69 134 CYS A N 1
ATOM 1080 C CA . CYS A 1 134 ? 1.966 -0.836 -4.235 1.00 91.69 134 CYS A CA 1
ATOM 1081 C C . CYS A 1 134 ? 2.519 0.466 -4.833 1.00 91.69 134 CYS A C 1
ATOM 1083 O O . CYS A 1 134 ? 1.982 0.973 -5.813 1.00 91.69 134 CYS A O 1
ATOM 1085 N N . LEU A 1 135 ? 3.625 0.977 -4.286 1.00 87.25 135 LEU A N 1
ATOM 1086 C CA . LEU A 1 135 ? 4.438 2.049 -4.874 1.00 87.25 135 LEU A CA 1
ATOM 1087 C C . LEU A 1 135 ? 5.479 1.460 -5.837 1.00 87.25 135 LEU A C 1
ATOM 1089 O O . LEU A 1 135 ? 6.188 0.517 -5.481 1.00 87.25 135 LEU A O 1
ATOM 1093 N N . ASN A 1 136 ? 5.599 2.029 -7.038 1.00 85.44 136 ASN A N 1
ATOM 1094 C CA . ASN A 1 136 ? 6.664 1.665 -7.972 1.00 85.44 136 ASN A CA 1
ATOM 1095 C C . ASN A 1 136 ? 7.925 2.502 -7.711 1.00 85.44 136 ASN A C 1
ATOM 1097 O O . ASN A 1 136 ? 7.902 3.730 -7.793 1.00 85.44 136 ASN A O 1
ATOM 1101 N N . PHE A 1 137 ? 9.042 1.843 -7.413 1.00 79.81 137 PHE A N 1
ATOM 1102 C CA . PHE A 1 137 ? 10.336 2.488 -7.234 1.00 79.81 137 PHE A CA 1
ATOM 1103 C C . PHE A 1 137 ? 11.159 2.437 -8.522 1.00 79.81 137 PHE A C 1
ATOM 1105 O O . PHE A 1 137 ? 11.595 1.373 -8.963 1.00 79.81 137 PHE A O 1
ATOM 1112 N N . THR A 1 138 ? 11.486 3.609 -9.059 1.00 69.19 138 THR A N 1
ATOM 1113 C CA . THR A 1 138 ? 12.456 3.745 -10.151 1.00 69.19 138 THR A CA 1
ATOM 1114 C C . THR A 1 138 ? 13.887 3.827 -9.589 1.00 69.19 138 THR A C 1
ATOM 1116 O O . THR A 1 138 ? 14.136 4.600 -8.657 1.00 69.19 138 THR A O 1
ATOM 1119 N N . PRO A 1 139 ? 14.868 3.071 -10.125 1.00 58.00 139 PRO A N 1
ATOM 1120 C CA . PRO A 1 139 ? 16.280 3.255 -9.784 1.00 58.00 139 PRO A CA 1
ATOM 1121 C C . PRO A 1 139 ? 16.754 4.687 -10.083 1.00 58.00 139 PRO A C 1
ATOM 1123 O O . PRO A 1 139 ? 16.378 5.265 -11.103 1.00 58.00 139 PRO A O 1
ATOM 1126 N N . LYS A 1 140 ? 17.602 5.258 -9.212 1.00 50.44 140 LYS A N 1
ATOM 1127 C CA . LYS A 1 140 ? 18.116 6.635 -9.359 1.00 50.44 140 LYS A CA 1
ATOM 1128 C C . LYS A 1 140 ? 18.684 6.881 -10.766 1.00 50.44 140 LYS A C 1
ATOM 1130 O O . LYS A 1 140 ? 19.582 6.157 -11.186 1.00 50.44 140 LYS A O 1
ATOM 1135 N N . GLY A 1 141 ? 18.227 7.944 -11.431 1.00 41.66 141 GLY A N 1
ATOM 1136 C CA . GLY A 1 141 ? 18.796 8.428 -12.698 1.00 41.66 141 GLY A CA 1
ATOM 1137 C C . GLY A 1 141 ? 17.961 8.167 -13.955 1.00 41.66 141 GLY A C 1
ATOM 1138 O O . GLY A 1 141 ? 18.380 8.576 -15.032 1.00 41.66 141 GLY A O 1
ATOM 1139 N N . LYS A 1 142 ? 16.790 7.530 -13.841 1.00 46.38 142 LYS A N 1
ATOM 1140 C CA . LYS A 1 142 ? 15.709 7.684 -14.831 1.00 46.38 142 LYS A CA 1
ATOM 1141 C C . LYS A 1 142 ? 14.745 8.775 -14.365 1.00 46.38 142 LYS A C 1
ATOM 1143 O O . LYS A 1 142 ? 14.741 9.091 -13.172 1.00 46.38 142 LYS A O 1
ATOM 1148 N N . ASP A 1 143 ? 13.974 9.332 -15.299 1.00 44.00 143 ASP A N 1
ATOM 1149 C CA . ASP A 1 143 ? 13.007 10.399 -15.020 1.00 44.00 143 ASP A CA 1
ATOM 1150 C C . ASP A 1 143 ? 12.108 10.063 -13.822 1.00 44.00 143 ASP A C 1
ATOM 1152 O O . ASP A 1 143 ? 11.772 8.889 -13.608 1.00 44.00 143 ASP A O 1
ATOM 1156 N N . PRO A 1 144 ? 11.751 11.071 -13.006 1.00 46.53 144 PRO A N 1
ATOM 1157 C CA . PRO A 1 144 ? 10.907 10.844 -11.853 1.00 46.53 144 PRO A CA 1
ATOM 1158 C C . PRO A 1 144 ? 9.551 10.306 -12.305 1.00 46.53 144 PRO A C 1
ATOM 1160 O O . PRO A 1 144 ? 8.889 10.898 -13.150 1.00 46.53 144 PRO A O 1
ATOM 1163 N N . GLU A 1 145 ? 9.135 9.221 -11.652 1.00 57.16 145 GLU A N 1
ATOM 1164 C CA . GLU A 1 145 ? 7.729 9.053 -11.292 1.00 57.16 145 GLU A CA 1
ATOM 1165 C C . GLU A 1 145 ? 6.774 9.033 -12.520 1.00 57.16 145 GLU A C 1
ATOM 1167 O O . GLU A 1 145 ? 5.769 9.725 -12.551 1.00 57.16 145 GLU A O 1
ATOM 1172 N N . SER A 1 146 ? 7.045 8.213 -13.545 1.00 67.00 146 SER A N 1
ATOM 1173 C CA . SER A 1 146 ? 6.043 7.889 -14.579 1.00 67.00 146 SER A CA 1
ATOM 1174 C C . SER A 1 146 ? 5.277 6.601 -14.250 1.00 67.00 146 SER A C 1
ATOM 1176 O O . SER A 1 146 ? 5.828 5.659 -13.670 1.00 67.00 146 SER A O 1
ATOM 1178 N N . ILE A 1 147 ? 3.990 6.547 -14.617 1.00 80.94 147 ILE A N 1
ATOM 1179 C CA . ILE A 1 147 ? 3.178 5.328 -14.502 1.00 80.94 147 ILE A CA 1
ATOM 1180 C C . ILE A 1 147 ? 3.744 4.193 -15.363 1.00 80.94 147 ILE A C 1
ATOM 1182 O O . ILE A 1 147 ? 4.095 4.373 -16.529 1.00 80.94 147 ILE A O 1
ATOM 1186 N N . ASP A 1 148 ? 3.813 2.997 -14.783 1.00 88.00 148 ASP A N 1
ATOM 1187 C CA . ASP A 1 148 ? 4.382 1.821 -15.435 1.00 88.00 148 ASP A CA 1
ATOM 1188 C C . ASP A 1 148 ? 3.263 0.882 -15.885 1.00 88.00 148 ASP A C 1
ATOM 1190 O O . ASP A 1 148 ? 2.684 0.148 -15.087 1.00 88.00 148 ASP A O 1
ATOM 1194 N N . THR A 1 149 ? 2.921 0.935 -17.171 1.00 89.94 149 THR A N 1
ATOM 1195 C CA . THR A 1 149 ? 1.732 0.261 -17.713 1.00 89.94 149 THR A CA 1
ATOM 1196 C C . THR A 1 149 ? 1.783 -1.264 -17.586 1.00 89.94 149 THR A C 1
ATOM 1198 O O . THR A 1 149 ? 0.751 -1.873 -17.321 1.00 89.94 149 THR A O 1
ATOM 1201 N N . GLU A 1 150 ? 2.966 -1.887 -17.678 1.00 91.88 150 GLU A N 1
ATOM 1202 C CA . GLU A 1 150 ? 3.137 -3.332 -17.427 1.00 91.88 150 GLU A CA 1
ATOM 1203 C C . GLU A 1 150 ? 2.799 -3.677 -15.967 1.00 91.88 150 GLU A C 1
ATOM 1205 O O . GLU A 1 150 ? 2.136 -4.677 -15.705 1.00 91.88 150 GLU A O 1
ATOM 1210 N N . LEU A 1 151 ? 3.198 -2.823 -15.016 1.00 92.56 151 LEU A N 1
ATOM 1211 C CA . LEU A 1 151 ? 2.858 -3.000 -13.605 1.00 92.56 151 LEU A CA 1
ATOM 1212 C C . LEU A 1 151 ? 1.363 -2.777 -13.357 1.00 92.56 151 LEU A C 1
ATOM 1214 O O . LEU A 1 151 ? 0.760 -3.562 -12.636 1.00 92.56 151 LEU A O 1
ATOM 1218 N N . LEU A 1 152 ? 0.750 -1.754 -13.963 1.00 92.12 152 LEU A N 1
ATOM 1219 C CA . LEU A 1 152 ? -0.691 -1.507 -13.824 1.00 92.12 152 LEU A CA 1
ATOM 1220 C C . LEU A 1 152 ? -1.526 -2.699 -14.322 1.00 92.12 152 LEU A C 1
ATOM 1222 O O . LEU A 1 152 ? -2.491 -3.065 -13.657 1.00 92.12 152 LEU A O 1
ATOM 1226 N N . ILE A 1 153 ? -1.121 -3.342 -15.424 1.00 93.50 153 ILE A N 1
ATOM 1227 C CA . ILE A 1 153 ? -1.760 -4.565 -15.943 1.00 93.50 153 ILE A CA 1
ATOM 1228 C C . ILE A 1 153 ? -1.588 -5.741 -14.967 1.00 93.50 153 ILE A C 1
ATOM 1230 O O . ILE A 1 153 ? -2.552 -6.436 -14.662 1.00 93.50 153 ILE A O 1
ATOM 1234 N N . ILE A 1 154 ? -0.384 -5.948 -14.419 1.00 95.31 154 ILE A N 1
ATOM 1235 C CA . ILE A 1 154 ? -0.146 -7.004 -13.418 1.00 95.31 154 ILE A CA 1
ATOM 1236 C C . ILE A 1 154 ? -0.997 -6.761 -12.157 1.00 95.31 154 ILE A C 1
ATOM 1238 O O . ILE A 1 154 ? -1.592 -7.696 -11.624 1.00 95.31 154 ILE A O 1
ATOM 1242 N N . LEU A 1 155 ? -1.101 -5.512 -11.691 1.00 95.62 155 LEU A N 1
ATOM 1243 C CA . LEU A 1 155 ? -1.883 -5.152 -10.505 1.00 95.62 155 LEU A CA 1
ATOM 1244 C C . LEU A 1 155 ? -3.403 -5.220 -10.735 1.00 95.62 155 LEU A C 1
ATOM 1246 O O . LEU A 1 155 ? -4.130 -5.510 -9.785 1.00 95.62 155 LEU A O 1
ATOM 1250 N N . SER A 1 156 ? -3.906 -4.982 -11.953 1.00 94.62 156 SER A N 1
ATOM 1251 C CA . SER A 1 156 ? -5.351 -5.033 -12.233 1.00 94.62 156 SER A CA 1
ATOM 1252 C C . SER A 1 156 ? -5.927 -6.456 -12.256 1.00 94.62 156 SER A C 1
ATOM 1254 O O . SER A 1 156 ? -7.137 -6.609 -12.102 1.00 94.62 156 SER A O 1
ATOM 1256 N N . SER A 1 157 ? -5.075 -7.491 -12.312 1.00 95.44 157 SER A N 1
ATOM 1257 C CA . SER A 1 157 ? -5.452 -8.903 -12.094 1.00 95.44 157 SER A CA 1
ATOM 1258 C C . SER A 1 157 ? -5.852 -9.243 -10.645 1.00 95.44 157 SER A C 1
ATOM 1260 O O . SER A 1 157 ? -6.347 -10.338 -10.371 1.00 95.44 157 SER A O 1
ATOM 1262 N N . SER A 1 158 ? -5.617 -8.333 -9.693 1.00 96.06 158 SER A N 1
ATOM 1263 C CA . SER A 1 158 ? -5.812 -8.588 -8.264 1.00 96.06 158 SER A CA 1
ATOM 1264 C C . SER A 1 158 ? -7.270 -8.914 -7.900 1.00 96.06 158 SER A C 1
ATOM 1266 O O . SER A 1 158 ? -8.161 -8.132 -8.228 1.00 96.06 158 SER A O 1
ATOM 1268 N N . PRO A 1 159 ? -7.539 -9.974 -7.108 1.00 95.75 159 PRO A N 1
ATOM 1269 C CA . PRO A 1 159 ? -8.878 -10.254 -6.572 1.00 95.75 159 PRO A CA 1
ATOM 1270 C C . PRO A 1 159 ? -9.421 -9.194 -5.595 1.00 95.75 159 PRO A C 1
ATOM 1272 O O . PRO A 1 159 ? -10.614 -9.184 -5.298 1.00 95.75 159 PRO A O 1
ATOM 1275 N N . VAL A 1 160 ? -8.558 -8.320 -5.065 1.00 95.31 160 VAL A N 1
ATOM 1276 C CA . VAL A 1 160 ? -8.918 -7.215 -4.157 1.00 95.31 160 VAL A CA 1
ATOM 1277 C C . VAL A 1 160 ? -8.454 -5.871 -4.715 1.00 95.31 160 VAL A C 1
ATOM 1279 O O . VAL A 1 160 ? -7.509 -5.820 -5.502 1.00 95.31 160 VAL A O 1
ATOM 1282 N N . ARG A 1 161 ? -9.073 -4.764 -4.281 1.00 93.56 161 ARG A N 1
ATOM 1283 C CA . ARG A 1 161 ? -8.667 -3.410 -4.704 1.00 93.56 161 ARG A CA 1
ATOM 1284 C C . ARG A 1 161 ? -7.181 -3.177 -4.407 1.00 93.56 161 ARG A C 1
ATOM 1286 O O . ARG A 1 161 ? -6.719 -3.424 -3.289 1.00 93.56 161 ARG A O 1
ATOM 1293 N N . VAL A 1 162 ? -6.448 -2.677 -5.399 1.00 94.00 162 VAL A N 1
ATOM 1294 C CA . VAL A 1 162 ? -5.031 -2.312 -5.261 1.00 94.00 162 VAL A CA 1
ATOM 1295 C C . VAL A 1 162 ? -4.907 -0.806 -5.301 1.00 94.00 162 VAL A C 1
ATOM 1297 O O . VAL A 1 162 ? -5.372 -0.184 -6.250 1.00 94.00 162 VAL A O 1
ATOM 1300 N N . ILE A 1 163 ? -4.224 -0.224 -4.321 1.00 91.12 163 ILE A N 1
ATOM 1301 C CA . ILE A 1 163 ? -3.923 1.198 -4.308 1.00 91.12 163 ILE A CA 1
ATOM 1302 C C . ILE A 1 163 ? -2.484 1.439 -4.765 1.00 91.12 163 ILE A C 1
ATOM 1304 O O . ILE A 1 163 ? -1.522 1.044 -4.102 1.00 91.12 163 ILE A O 1
ATOM 1308 N N . TYR A 1 164 ? -2.342 2.097 -5.910 1.00 88.25 164 TYR A N 1
ATOM 1309 C CA . TYR A 1 164 ? -1.062 2.398 -6.534 1.00 88.25 164 TYR A CA 1
ATOM 1310 C C . TYR A 1 164 ? -0.411 3.652 -5.940 1.00 88.25 164 TYR A C 1
ATOM 1312 O O . TYR A 1 164 ? -1.035 4.711 -5.814 1.00 88.25 164 TYR A O 1
ATOM 1320 N N . GLY A 1 165 ? 0.867 3.524 -5.596 1.00 80.25 165 GLY A N 1
ATOM 1321 C CA . GLY A 1 165 ? 1.738 4.575 -5.092 1.00 80.25 165 GLY A CA 1
ATOM 1322 C C . GLY A 1 165 ? 2.487 5.307 -6.212 1.00 80.25 165 GLY A C 1
ATOM 1323 O O . GLY A 1 165 ? 3.266 4.678 -6.923 1.00 80.25 165 GLY A O 1
ATOM 1324 N N . GLY A 1 166 ? 2.348 6.633 -6.267 1.00 72.12 166 GLY A N 1
ATOM 1325 C CA . GLY A 1 166 ? 3.198 7.570 -7.003 1.00 72.12 166 GLY A CA 1
ATOM 1326 C C . GLY A 1 166 ? 2.960 7.675 -8.513 1.00 72.12 166 GLY A C 1
ATOM 1327 O O . GLY A 1 166 ? 2.264 6.875 -9.126 1.00 72.12 166 GLY A O 1
ATOM 1328 N N . GLY A 1 167 ? 3.590 8.686 -9.111 1.00 75.69 167 GLY A N 1
ATOM 1329 C CA . GLY A 1 167 ? 3.788 8.809 -10.557 1.00 75.69 167 GLY A CA 1
ATOM 1330 C C . GLY A 1 167 ? 2.612 9.272 -11.413 1.00 75.69 167 GLY A C 1
ATOM 1331 O O . GLY A 1 167 ? 2.618 9.075 -12.625 1.00 75.69 167 GLY A O 1
ATOM 1332 N N . LEU A 1 168 ? 1.606 9.889 -10.796 1.00 79.69 168 LEU A N 1
ATOM 1333 C CA . LEU A 1 168 ? 0.461 10.494 -11.475 1.00 79.69 168 LEU A CA 1
ATOM 1334 C C . LEU A 1 168 ? 0.571 12.019 -11.380 1.00 79.69 168 LEU A C 1
ATOM 1336 O O . LEU A 1 168 ? 0.340 12.595 -10.311 1.00 79.69 168 LEU A O 1
ATOM 1340 N N . HIS A 1 169 ? 0.917 12.673 -12.491 1.00 81.50 169 HIS A N 1
ATOM 1341 C CA . HIS A 1 169 ? 1.191 14.116 -12.548 1.00 81.50 169 HIS A CA 1
ATOM 1342 C C . HIS A 1 169 ? 0.200 14.890 -13.433 1.00 81.50 169 HIS A C 1
ATOM 1344 O O . HIS A 1 169 ? 0.172 16.120 -13.404 1.00 81.50 169 HIS A O 1
ATOM 1350 N N . SER A 1 170 ? -0.642 14.188 -14.192 1.00 83.38 170 SER A N 1
ATOM 1351 C CA . SER A 1 170 ? -1.608 14.748 -15.134 1.00 83.38 170 SER A CA 1
ATOM 1352 C C . SER A 1 170 ? -2.959 14.019 -15.086 1.00 83.38 170 SER A C 1
ATOM 1354 O O . SER A 1 170 ? -3.066 12.882 -14.626 1.00 83.38 170 SER A O 1
ATOM 1356 N N . SER A 1 171 ? -4.011 14.650 -15.619 1.00 82.25 171 SER A N 1
ATOM 1357 C CA . SER A 1 171 ? -5.297 13.970 -15.845 1.00 82.25 171 SER A CA 1
ATOM 1358 C C . SER A 1 171 ? -5.184 12.822 -16.856 1.00 82.25 171 SER A C 1
ATOM 1360 O O . SER A 1 171 ? -5.955 11.871 -16.777 1.00 82.25 171 SER A O 1
ATOM 1362 N N . SER A 1 172 ? -4.211 12.875 -17.771 1.00 86.31 172 SER A N 1
ATOM 1363 C CA . SER A 1 172 ? -3.936 11.792 -18.720 1.00 86.31 172 SER A CA 1
ATOM 1364 C C . SER A 1 172 ? -3.429 10.533 -18.016 1.00 86.31 172 SER A C 1
ATOM 1366 O O . SER A 1 172 ? -3.872 9.440 -18.354 1.00 86.31 172 SER A O 1
ATOM 1368 N N . ASP A 1 173 ? -2.568 10.680 -17.001 1.00 85.81 173 ASP A N 1
ATOM 1369 C CA . ASP A 1 173 ? -2.084 9.545 -16.200 1.00 85.81 173 ASP A CA 1
ATOM 1370 C C . ASP A 1 173 ? -3.241 8.884 -15.439 1.00 85.81 173 ASP A C 1
ATOM 1372 O O . ASP A 1 173 ? -3.341 7.660 -15.384 1.00 85.81 173 ASP A O 1
ATOM 1376 N N . ILE A 1 174 ? -4.150 9.703 -14.892 1.00 83.69 174 ILE A N 1
ATOM 1377 C CA . ILE A 1 174 ? -5.361 9.240 -14.202 1.00 83.69 174 ILE A CA 1
ATOM 1378 C C . ILE A 1 174 ? -6.263 8.457 -15.163 1.00 83.69 174 ILE A C 1
ATOM 1380 O O . ILE A 1 174 ? -6.691 7.358 -14.821 1.00 83.69 174 ILE A O 1
ATOM 1384 N N . HIS A 1 175 ? -6.520 8.975 -16.368 1.00 84.50 175 HIS A N 1
ATOM 1385 C CA . HIS A 1 175 ? -7.342 8.277 -17.360 1.00 84.50 175 HIS A CA 1
ATOM 1386 C C . HIS A 1 175 ? -6.706 6.970 -17.845 1.00 84.50 175 HIS A C 1
ATOM 1388 O O . HIS A 1 175 ? -7.393 5.952 -17.868 1.00 84.50 175 HIS A O 1
ATOM 1394 N N . LEU A 1 176 ? -5.402 6.960 -18.151 1.00 87.38 176 LEU A N 1
ATOM 1395 C CA . LEU A 1 176 ? -4.694 5.734 -18.540 1.00 87.38 176 LEU A CA 1
ATOM 1396 C C . LEU A 1 176 ? -4.729 4.688 -17.416 1.00 87.38 176 LEU A C 1
ATOM 1398 O O . LEU A 1 176 ? -4.847 3.489 -17.666 1.00 87.38 176 LEU A O 1
ATOM 1402 N N . MET A 1 177 ? -4.667 5.136 -16.163 1.00 85.38 177 MET A N 1
ATOM 1403 C CA . MET A 1 177 ? -4.778 4.255 -15.011 1.00 85.38 177 MET A CA 1
ATOM 1404 C C . MET A 1 177 ? -6.207 3.739 -14.770 1.00 85.38 177 MET A C 1
ATOM 1406 O O . MET A 1 177 ? -6.364 2.593 -14.351 1.00 85.38 177 MET A O 1
ATOM 1410 N N . GLU A 1 178 ? -7.248 4.531 -15.035 1.00 84.31 178 GLU A N 1
ATOM 1411 C CA . GLU A 1 178 ? -8.639 4.057 -14.990 1.00 84.31 178 GLU A CA 1
ATOM 1412 C C . GLU A 1 178 ? -8.934 3.047 -16.114 1.00 84.31 178 GLU A C 1
ATOM 1414 O O . GLU A 1 178 ? -9.609 2.048 -15.861 1.00 84.31 178 GLU A O 1
ATOM 1419 N N . GLU A 1 179 ? -8.372 3.258 -17.310 1.00 87.81 179 GLU A N 1
ATOM 1420 C CA . GLU A 1 179 ? -8.466 2.354 -18.465 1.00 87.81 179 GLU A CA 1
ATOM 1421 C C . GLU A 1 179 ? -7.772 1.007 -18.197 1.00 87.81 179 GLU A C 1
ATOM 1423 O O . GLU A 1 179 ? -8.423 -0.038 -18.190 1.00 87.81 179 GLU A O 1
ATOM 1428 N N . LEU A 1 180 ? -6.467 1.015 -17.897 1.00 89.62 180 LEU A N 1
ATOM 1429 C CA . LEU A 1 180 ? -5.702 -0.211 -17.616 1.00 89.62 180 LEU A CA 1
ATOM 1430 C C . LEU A 1 180 ? -6.141 -0.893 -16.315 1.00 89.62 180 LEU A C 1
ATOM 1432 O O . LEU A 1 180 ? -6.055 -2.116 -16.173 1.00 89.62 180 LEU A O 1
ATOM 1436 N N . GLY A 1 181 ? -6.611 -0.100 -15.353 1.00 85.75 181 GLY A N 1
ATOM 1437 C CA . GLY A 1 181 ? -6.971 -0.568 -14.026 1.00 85.75 181 GLY A CA 1
ATOM 1438 C C . GLY A 1 181 ? -8.271 -1.359 -13.955 1.00 85.75 181 GLY A C 1
ATOM 1439 O O . GLY A 1 181 ? -8.516 -1.968 -12.916 1.00 85.75 181 GLY A O 1
ATOM 1440 N N . SER A 1 182 ? -9.099 -1.351 -15.010 1.00 82.88 182 SER A N 1
ATOM 1441 C CA . SER A 1 182 ? -10.319 -2.171 -15.147 1.00 82.88 182 SER A CA 1
ATOM 1442 C C . SER A 1 182 ? -11.266 -2.139 -13.934 1.00 82.88 182 SER A C 1
ATOM 1444 O O . SER A 1 182 ? -11.918 -3.126 -13.606 1.00 82.88 182 SER A O 1
ATOM 1446 N N . GLY A 1 183 ? -11.330 -1.014 -13.214 1.00 83.19 183 GLY A N 1
ATOM 1447 C CA . GLY A 1 183 ? -12.137 -0.914 -11.993 1.00 83.19 183 GLY A CA 1
ATOM 1448 C C . GLY A 1 183 ? -11.608 -1.711 -10.788 1.00 83.19 183 GLY A C 1
ATOM 1449 O O . GLY A 1 183 ? -12.330 -1.834 -9.801 1.00 83.19 183 GLY A O 1
ATOM 1450 N N . MET A 1 184 ? -10.358 -2.182 -10.807 1.00 88.44 184 MET A N 1
ATOM 1451 C CA . MET A 1 184 ? -9.666 -2.801 -9.662 1.00 88.44 184 MET A CA 1
ATOM 1452 C C . MET A 1 184 ? -8.620 -1.890 -9.012 1.00 88.44 184 MET A C 1
ATOM 1454 O O . MET A 1 184 ? -8.287 -2.081 -7.840 1.00 88.44 184 MET A O 1
ATOM 1458 N N . LEU A 1 185 ? -8.136 -0.878 -9.738 1.00 88.69 185 LEU A N 1
ATOM 1459 C CA . LEU A 1 185 ? -7.126 0.042 -9.224 1.00 88.69 185 LEU A CA 1
ATOM 1460 C C . LEU A 1 185 ? -7.715 1.306 -8.573 1.00 88.69 185 LEU A C 1
ATOM 1462 O O . LEU A 1 185 ? -8.653 1.950 -9.052 1.00 88.69 185 LEU A O 1
ATOM 1466 N N . ASP A 1 186 ? -7.085 1.653 -7.462 1.00 87.00 186 ASP A N 1
ATOM 1467 C CA . ASP A 1 186 ? -7.110 2.902 -6.718 1.00 87.00 186 ASP A CA 1
ATOM 1468 C C . ASP A 1 186 ? -5.716 3.555 -6.835 1.00 87.00 186 ASP A C 1
ATOM 1470 O O . ASP A 1 186 ? -4.746 2.867 -7.147 1.00 87.00 186 ASP A O 1
ATOM 1474 N N . PHE A 1 187 ? -5.560 4.861 -6.593 1.00 83.75 187 PHE A N 1
ATOM 1475 C CA . PHE A 1 187 ? -4.305 5.563 -6.923 1.00 83.75 187 PHE A CA 1
ATOM 1476 C C . PHE A 1 187 ? -3.924 6.709 -5.992 1.00 83.75 187 PHE A C 1
ATOM 1478 O O . PHE A 1 187 ? -4.732 7.113 -5.163 1.00 83.75 187 PHE A O 1
ATOM 1485 N N . THR A 1 188 ? -2.709 7.254 -6.151 1.00 78.94 188 THR A N 1
ATOM 1486 C CA . THR A 1 188 ? -2.159 8.308 -5.282 1.00 78.94 188 THR A CA 1
ATOM 1487 C C . THR A 1 188 ? -1.599 9.543 -6.009 1.00 78.94 188 THR A C 1
ATOM 1489 O O . THR A 1 188 ? -0.747 9.415 -6.879 1.00 78.94 188 THR A O 1
ATOM 1492 N N . LEU A 1 189 ? -2.037 10.752 -5.614 1.00 78.75 189 LEU A N 1
ATOM 1493 C CA . LEU A 1 189 ? -1.545 12.061 -6.113 1.00 78.75 189 LEU A CA 1
ATOM 1494 C C . LEU A 1 189 ? -0.864 12.924 -5.035 1.00 78.75 189 LEU A C 1
ATOM 1496 O O . LEU A 1 189 ? -1.472 13.349 -4.057 1.00 78.75 189 LEU A O 1
ATOM 1500 N N . THR A 1 190 ? 0.414 13.199 -5.209 1.00 74.25 190 THR A N 1
ATOM 1501 C CA . THR A 1 190 ? 1.294 13.604 -4.110 1.00 74.25 190 THR A CA 1
ATOM 1502 C C . THR A 1 190 ? 1.633 15.088 -4.191 1.00 74.25 190 THR A C 1
ATOM 1504 O O . THR A 1 190 ? 0.745 15.935 -4.233 1.00 74.25 190 THR A O 1
ATOM 1507 N N . ASP A 1 191 ? 2.913 15.404 -4.302 1.00 75.44 191 ASP A N 1
ATOM 1508 C CA . ASP A 1 191 ? 3.434 16.638 -4.895 1.00 75.44 191 ASP A CA 1
ATOM 1509 C C . ASP A 1 191 ? 2.827 17.024 -6.262 1.00 75.44 191 ASP A C 1
ATOM 1511 O O . ASP A 1 191 ? 3.045 18.144 -6.711 1.00 75.44 191 ASP A O 1
ATOM 1515 N N . SER A 1 192 ? 2.036 16.166 -6.917 1.00 79.56 192 SER A N 1
ATOM 1516 C CA . SER A 1 192 ? 1.249 16.549 -8.092 1.00 79.56 192 SER A CA 1
ATOM 1517 C C . SER A 1 192 ? 0.005 17.396 -7.787 1.00 79.56 192 SER A C 1
ATOM 1519 O O . SER A 1 192 ? -0.453 18.092 -8.695 1.00 79.56 192 SER A O 1
ATOM 1521 N N . LEU A 1 193 ? -0.521 17.418 -6.552 1.00 80.31 193 LEU A N 1
ATOM 1522 C CA . LEU A 1 193 ? -1.657 18.282 -6.186 1.00 80.31 193 LEU A CA 1
ATOM 1523 C C . LEU A 1 193 ? -1.259 19.739 -5.928 1.00 80.31 193 LEU A C 1
ATOM 1525 O O . LEU A 1 193 ? -0.234 20.020 -5.307 1.00 80.31 193 LEU A O 1
ATOM 1529 N N . ASP A 1 194 ? -2.158 20.658 -6.280 1.00 82.81 194 ASP A N 1
ATOM 1530 C CA . ASP A 1 194 ? -2.069 22.098 -6.005 1.00 82.81 194 ASP A CA 1
ATOM 1531 C C . ASP A 1 194 ? -1.768 22.427 -4.533 1.00 82.81 194 ASP A C 1
ATOM 1533 O O . ASP A 1 194 ? -0.871 23.220 -4.243 1.00 82.81 194 ASP A O 1
ATOM 1537 N N . MET A 1 195 ? -2.437 21.754 -3.593 1.00 76.50 195 MET A N 1
ATOM 1538 C CA . MET A 1 195 ? -2.213 21.934 -2.152 1.00 76.50 195 MET A CA 1
ATOM 1539 C C . MET A 1 195 ? -0.806 21.534 -1.664 1.00 76.50 195 MET A C 1
ATOM 1541 O O . MET A 1 195 ? -0.411 21.921 -0.565 1.00 76.50 195 MET A O 1
ATOM 1545 N N . PHE A 1 196 ? -0.050 20.783 -2.471 1.00 74.19 196 PHE A N 1
ATOM 1546 C CA . PHE A 1 196 ? 1.336 20.382 -2.207 1.00 74.19 196 PHE A CA 1
ATOM 1547 C C . PHE A 1 196 ? 2.346 21.041 -3.172 1.00 74.19 196 PHE A C 1
ATOM 1549 O O . PHE A 1 196 ? 3.524 20.689 -3.160 1.00 74.19 196 PHE A O 1
ATOM 1556 N N . GLY A 1 197 ? 1.912 22.033 -3.964 1.00 78.88 197 GLY A N 1
ATOM 1557 C CA . GLY A 1 197 ? 2.753 22.783 -4.908 1.00 78.88 197 GLY A CA 1
ATOM 1558 C C . GLY A 1 197 ? 2.781 22.237 -6.341 1.00 78.88 197 GLY A C 1
ATOM 1559 O O . GLY A 1 197 ? 3.549 22.740 -7.159 1.00 78.88 197 GLY A O 1
ATOM 1560 N N . GLY A 1 198 ? 1.958 21.233 -6.645 1.00 81.69 198 GLY A N 1
ATOM 1561 C CA . GLY A 1 198 ? 1.772 20.676 -7.981 1.00 81.69 198 GLY A CA 1
ATOM 1562 C C . GLY A 1 198 ? 0.743 21.422 -8.834 1.00 81.69 198 GLY A C 1
ATOM 1563 O O . GLY A 1 198 ? 0.335 22.545 -8.539 1.00 81.69 198 GLY A O 1
ATOM 1564 N N . THR A 1 199 ? 0.318 20.785 -9.925 1.00 84.19 199 THR A N 1
ATOM 1565 C CA . THR A 1 199 ? -0.551 21.379 -10.959 1.00 84.19 199 THR A CA 1
ATOM 1566 C C . THR A 1 199 ? -1.975 20.812 -10.978 1.00 84.19 199 THR A C 1
ATOM 1568 O O . THR A 1 199 ? -2.867 21.419 -11.578 1.00 84.19 199 THR A O 1
ATOM 1571 N N . LEU A 1 200 ? -2.222 19.669 -10.330 1.00 82.50 200 LEU A N 1
ATOM 1572 C CA . LEU A 1 200 ? -3.537 19.036 -10.270 1.00 82.50 200 LEU A CA 1
ATOM 1573 C C . LEU A 1 200 ? -4.407 19.708 -9.205 1.00 82.50 200 LEU A C 1
ATOM 1575 O O . LEU A 1 200 ? -4.200 19.531 -8.008 1.00 82.50 200 LEU A O 1
ATOM 1579 N N . ALA A 1 201 ? -5.418 20.456 -9.644 1.00 83.62 201 ALA A N 1
ATOM 1580 C CA . ALA A 1 201 ? -6.347 21.111 -8.731 1.00 83.62 201 ALA A CA 1
ATOM 1581 C C . ALA A 1 201 ? -7.279 20.098 -8.045 1.00 83.62 201 ALA A C 1
ATOM 1583 O O . ALA A 1 201 ? -8.130 19.498 -8.716 1.00 83.62 201 ALA A O 1
ATOM 1584 N N . LEU A 1 202 ? -7.185 19.953 -6.716 1.00 77.50 202 LEU A N 1
ATOM 1585 C CA . LEU A 1 202 ? -8.015 19.009 -5.948 1.00 77.50 202 LEU A CA 1
ATOM 1586 C C . LEU A 1 202 ? -9.520 19.218 -6.202 1.00 77.50 202 LEU A C 1
ATOM 1588 O O . LEU A 1 202 ? -10.269 18.255 -6.350 1.00 77.50 202 LEU A O 1
ATOM 1592 N N . SER A 1 203 ? -9.953 20.474 -6.322 1.00 76.88 203 SER A N 1
ATOM 1593 C CA . SER A 1 203 ? -11.348 20.857 -6.589 1.00 76.88 203 SER A CA 1
ATOM 1594 C C . SER A 1 203 ? -11.879 20.397 -7.952 1.00 76.88 203 SER A C 1
ATOM 1596 O O . SER A 1 203 ? -13.069 20.115 -8.084 1.00 76.88 203 SER A O 1
ATOM 1598 N N . LYS A 1 204 ? -11.016 20.295 -8.974 1.00 76.62 204 LYS A N 1
ATOM 1599 C CA . LYS A 1 204 ? -11.400 19.765 -10.293 1.00 76.62 204 LYS A CA 1
ATOM 1600 C C . LYS A 1 204 ? -11.535 18.248 -10.252 1.00 76.62 204 LYS A C 1
ATOM 1602 O O . LYS A 1 204 ? -12.469 17.705 -10.834 1.00 76.62 204 LYS A O 1
ATOM 1607 N N . LEU A 1 205 ? -10.637 17.582 -9.528 1.00 74.19 205 LEU A N 1
ATOM 1608 C CA . LEU A 1 205 ? -10.667 16.136 -9.337 1.00 74.19 205 LEU A CA 1
ATOM 1609 C C . LEU A 1 205 ? -11.945 15.704 -8.603 1.00 74.19 205 LEU A C 1
ATOM 1611 O O . LEU A 1 205 ? -12.696 14.884 -9.127 1.00 74.19 205 LEU A O 1
ATOM 1615 N N . THR A 1 206 ? -12.257 16.299 -7.446 1.00 68.56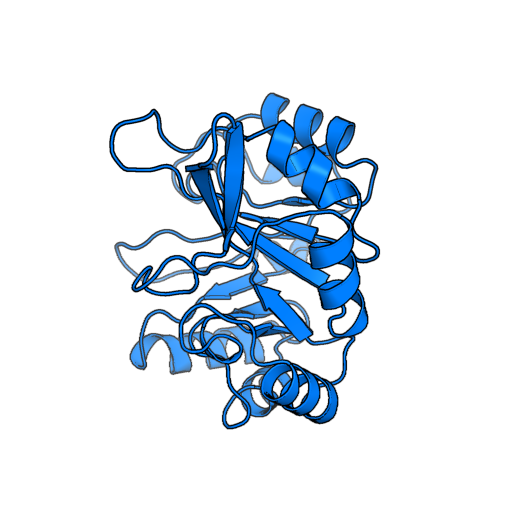 206 THR A N 1
ATOM 1616 C CA . THR A 1 206 ? -13.460 15.937 -6.666 1.00 68.56 206 THR A CA 1
ATOM 1617 C C . THR A 1 206 ? -14.773 16.216 -7.403 1.00 68.56 206 THR A C 1
ATOM 1619 O O . THR A 1 206 ? -15.760 15.515 -7.179 1.00 68.56 206 THR A O 1
ATOM 1622 N N . ALA A 1 207 ? -14.795 17.200 -8.307 1.00 63.53 207 ALA A N 1
ATOM 1623 C CA . ALA A 1 207 ? -15.936 17.455 -9.182 1.00 63.53 207 ALA A CA 1
ATOM 1624 C C . ALA A 1 207 ? -16.075 16.407 -10.304 1.00 63.53 207 ALA A C 1
ATOM 1626 O O . ALA A 1 207 ? -17.195 16.002 -10.616 1.00 63.53 207 ALA A O 1
ATOM 1627 N N . ALA A 1 208 ? -14.957 15.973 -10.899 1.00 57.81 208 ALA A N 1
ATOM 1628 C CA . ALA A 1 208 ? -14.938 15.038 -12.024 1.00 57.81 208 ALA A CA 1
ATOM 1629 C C . ALA A 1 208 ? -15.200 13.577 -11.609 1.00 57.81 208 ALA A C 1
ATOM 1631 O O . ALA A 1 208 ? -15.924 12.872 -12.309 1.00 57.81 208 ALA A O 1
ATOM 1632 N N . HIS A 1 209 ? -14.690 13.130 -10.455 1.00 56.78 209 HIS A N 1
ATOM 1633 C CA . HIS A 1 209 ? -14.921 11.774 -9.947 1.00 56.78 209 HIS A CA 1
ATOM 1634 C C . HIS A 1 209 ? -15.534 11.879 -8.540 1.00 56.78 209 HIS A C 1
ATOM 1636 O O . HIS A 1 209 ? -14.841 12.076 -7.542 1.00 56.78 209 HIS A O 1
ATOM 1642 N N . ARG A 1 210 ? -16.864 11.716 -8.451 1.00 41.78 210 ARG A N 1
ATOM 1643 C CA . ARG A 1 210 ? -17.668 11.793 -7.205 1.00 41.78 210 ARG A CA 1
ATOM 1644 C C . ARG A 1 210 ? -17.385 10.683 -6.172 1.00 41.78 210 ARG A C 1
ATOM 1646 O O . ARG A 1 210 ? -18.118 10.545 -5.198 1.00 41.78 210 ARG A O 1
ATOM 1653 N N . SER A 1 211 ? -16.349 9.887 -6.396 1.00 39.78 211 SER A N 1
ATOM 1654 C CA . SER A 1 211 ? -15.894 8.786 -5.549 1.00 39.78 211 SER A CA 1
ATOM 1655 C C . SER A 1 211 ? -14.362 8.760 -5.518 1.00 39.78 211 SER A C 1
ATOM 1657 O O . SER A 1 211 ? -13.704 7.801 -5.937 1.00 39.78 211 SER A O 1
ATOM 1659 N N . PHE A 1 212 ? -13.798 9.878 -5.057 1.00 37.34 212 PHE A N 1
ATOM 1660 C CA . PHE A 1 212 ? -12.389 9.977 -4.702 1.00 3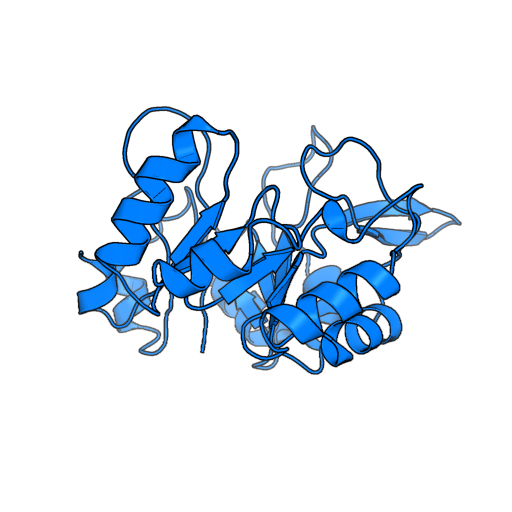7.34 212 PHE A CA 1
ATOM 1661 C C . PHE A 1 212 ? -12.155 9.729 -3.220 1.00 37.34 212 PHE A C 1
ATOM 1663 O O . PHE A 1 212 ? -13.036 9.913 -2.387 1.00 37.34 212 PHE A O 1
ATOM 1670 N N . THR A 1 213 ? -10.914 9.372 -2.911 1.00 39.12 213 THR A N 1
ATOM 1671 C CA . THR A 1 213 ? -10.406 9.189 -1.551 1.00 39.12 213 THR A CA 1
ATOM 1672 C C . THR A 1 213 ? -8.950 9.711 -1.573 1.00 39.12 213 THR A C 1
ATOM 1674 O O . THR A 1 213 ? -8.288 9.575 -2.601 1.00 39.12 213 THR A O 1
ATOM 1677 N N . PRO A 1 214 ? -8.542 10.557 -0.612 1.00 39.31 214 PRO A N 1
ATOM 1678 C CA . PRO A 1 214 ? -7.204 11.147 -0.527 1.00 39.31 214 PRO A CA 1
ATOM 1679 C C . PRO A 1 214 ? -6.731 11.638 0.874 1.00 39.31 214 PRO A C 1
ATOM 1681 O O . PRO A 1 214 ? -7.443 11.696 1.880 1.00 39.31 214 PRO A O 1
ATOM 1684 N N . VAL A 1 215 ? -5.477 12.079 0.919 1.00 38.78 215 VAL A N 1
ATOM 1685 C CA . VAL A 1 215 ? -4.602 11.942 2.088 1.00 38.78 215 VAL A CA 1
ATOM 1686 C C . VAL A 1 215 ? -4.035 13.266 2.611 1.00 38.78 215 VAL A C 1
ATOM 1688 O O . VAL A 1 215 ? -4.184 14.324 2.007 1.00 38.78 215 VAL A O 1
ATOM 1691 N N . VAL A 1 216 ? -3.420 13.167 3.789 1.00 35.22 216 VAL A N 1
ATOM 1692 C CA . VAL A 1 216 ? -3.047 14.206 4.743 1.00 35.22 216 VAL A CA 1
ATOM 1693 C C . VAL A 1 216 ? -1.578 14.056 5.124 1.00 35.22 216 VAL A C 1
ATOM 1695 O O . VAL A 1 216 ? -1.206 12.968 5.552 1.00 35.22 216 VAL A O 1
ATOM 1698 N N . ASP A 1 217 ? -0.809 15.147 5.109 1.00 31.56 217 ASP A N 1
ATOM 1699 C CA . ASP A 1 217 ? 0.009 15.501 6.279 1.00 31.56 217 ASP A CA 1
ATOM 1700 C C . ASP A 1 217 ? 0.319 17.012 6.348 1.00 31.56 217 ASP A C 1
ATOM 1702 O O . ASP A 1 217 ? 0.319 17.704 5.330 1.00 31.56 217 ASP A O 1
ATOM 1706 N N . THR A 1 218 ? 0.554 17.499 7.569 1.00 28.12 218 THR A N 1
ATOM 1707 C CA . THR A 1 218 ? 1.069 18.816 8.003 1.00 28.12 218 THR A CA 1
ATOM 1708 C C . THR A 1 218 ? 1.476 18.622 9.479 1.00 28.12 218 THR A C 1
ATOM 1710 O O . THR A 1 218 ? 0.627 18.174 10.246 1.00 28.12 218 THR A O 1
ATOM 1713 N N . ILE A 1 219 ? 2.660 18.937 10.024 1.00 29.72 219 ILE A N 1
ATOM 1714 C CA . ILE A 1 219 ? 3.702 19.958 9.768 1.00 29.72 219 ILE A CA 1
ATOM 1715 C C . ILE A 1 219 ? 5.053 19.344 10.259 1.00 29.72 219 ILE A C 1
ATOM 1717 O O . ILE A 1 219 ? 5.035 18.623 11.254 1.00 29.72 219 ILE A O 1
ATOM 1721 N N . GLU A 1 220 ? 6.256 19.562 9.701 1.00 27.88 220 GLU A N 1
ATOM 1722 C CA . GLU A 1 220 ? 6.752 20.596 8.766 1.00 27.88 220 GLU A CA 1
ATOM 1723 C C . GLU A 1 220 ? 7.541 20.009 7.557 1.00 27.88 220 GLU A C 1
ATOM 1725 O O . GLU A 1 220 ? 7.152 18.993 6.987 1.00 27.88 220 GLU A O 1
ATOM 1730 N N . LYS A 1 221 ? 8.635 20.659 7.123 1.00 25.48 221 LYS A N 1
ATOM 1731 C CA . LYS A 1 221 ? 9.507 20.268 6.004 1.00 25.48 221 LYS A CA 1
ATOM 1732 C C . LYS A 1 221 ? 10.618 19.269 6.399 1.00 25.48 221 LYS A C 1
ATOM 1734 O O . LYS A 1 221 ? 11.185 19.411 7.480 1.00 25.48 221 LYS A O 1
ATOM 1739 N N . PRO A 1 222 ? 11.120 18.421 5.469 1.00 29.89 222 PRO A N 1
ATOM 1740 C CA . PRO A 1 222 ? 10.477 17.948 4.238 1.00 29.89 222 PRO A CA 1
ATOM 1741 C C . PRO A 1 222 ? 10.704 16.438 3.965 1.00 29.89 222 PRO A C 1
ATOM 1743 O O . PRO A 1 222 ? 11.805 16.047 3.576 1.00 29.89 222 PRO A O 1
ATOM 1746 N N . GLN A 1 223 ? 9.665 15.595 4.040 1.00 30.06 223 GLN A N 1
ATOM 1747 C CA . GLN A 1 223 ? 9.605 14.300 3.323 1.00 30.06 223 GLN A CA 1
ATOM 1748 C C . GLN A 1 223 ? 8.185 14.084 2.747 1.00 30.06 223 GLN A C 1
ATOM 1750 O O . GLN A 1 223 ? 7.207 14.526 3.342 1.00 30.06 223 GLN A O 1
ATOM 1755 N N . LYS A 1 224 ? 8.085 13.513 1.533 1.00 26.73 224 LYS A N 1
ATOM 1756 C CA . LYS A 1 224 ? 6.879 13.539 0.667 1.00 26.73 224 LYS A CA 1
ATOM 1757 C C . LYS A 1 224 ? 5.702 12.678 1.197 1.00 26.73 224 LYS A C 1
ATOM 1759 O O . LYS A 1 224 ? 5.930 11.608 1.753 1.00 26.73 224 LYS A O 1
ATOM 1764 N N . CYS A 1 225 ? 4.457 13.103 0.936 1.00 39.34 225 CYS A N 1
ATOM 1765 C CA . CYS A 1 225 ? 3.191 12.426 1.314 1.00 39.34 225 CYS A CA 1
ATOM 1766 C C . CYS A 1 225 ? 2.571 11.612 0.146 1.00 39.34 225 CYS A C 1
ATOM 1768 O O . CYS A 1 225 ? 2.899 11.900 -1.000 1.00 39.34 225 CYS A O 1
ATOM 1770 N N . ILE A 1 226 ? 1.670 10.633 0.395 1.00 36.88 226 ILE A N 1
ATOM 1771 C CA . ILE A 1 226 ? 1.120 9.692 -0.630 1.00 36.88 226 ILE A CA 1
ATOM 1772 C C . ILE A 1 226 ? -0.428 9.542 -0.586 1.00 36.88 226 ILE A C 1
ATOM 1774 O O . ILE A 1 226 ? -0.954 9.180 0.457 1.00 36.88 226 ILE A O 1
ATOM 1778 N N . LEU A 1 227 ? -1.174 9.763 -1.694 1.00 38.38 227 LEU A N 1
ATOM 1779 C CA . LEU A 1 227 ? -2.623 10.122 -1.685 1.00 38.38 227 LEU A CA 1
ATOM 1780 C C . LEU A 1 227 ? -3.730 9.152 -2.209 1.00 38.38 227 LEU A C 1
ATOM 1782 O O . LEU A 1 227 ? -4.378 9.433 -3.204 1.00 38.38 227 LEU A O 1
ATOM 1786 N N . CYS A 1 228 ? -4.031 8.063 -1.507 1.00 34.59 228 CYS A N 1
ATOM 1787 C CA . CYS A 1 228 ? -4.917 6.962 -1.934 1.00 34.59 228 CYS A CA 1
ATOM 1788 C C . CYS A 1 228 ? -6.416 7.244 -2.183 1.00 34.59 228 CYS A C 1
ATOM 1790 O O . CYS A 1 228 ? -7.142 7.479 -1.216 1.00 34.59 228 CYS A O 1
ATOM 1792 N N . ARG A 1 229 ? -6.904 6.986 -3.412 1.00 33.78 229 ARG A N 1
ATOM 1793 C CA . ARG A 1 229 ? -8.297 6.568 -3.708 1.00 33.78 229 ARG A CA 1
ATOM 1794 C C . ARG A 1 229 ? -8.596 5.257 -2.959 1.00 33.78 229 ARG A C 1
ATOM 1796 O O . ARG A 1 229 ? -7.694 4.455 -2.739 1.00 33.78 229 ARG A O 1
ATOM 1803 N N . VAL A 1 230 ? -9.826 5.083 -2.484 1.00 31.91 230 VAL A N 1
ATOM 1804 C CA . VAL A 1 230 ? -10.298 3.948 -1.674 1.00 31.91 230 VAL A CA 1
ATOM 1805 C C . VAL A 1 230 ? -11.827 3.920 -1.750 1.00 31.91 230 VAL A C 1
ATOM 1807 O O . VAL A 1 230 ? -12.483 4.724 -1.082 1.00 31.91 230 VAL A O 1
ATOM 1810 N N . LEU A 1 231 ? -12.393 3.003 -2.532 1.00 30.06 231 LEU A N 1
ATOM 1811 C CA . LEU A 1 231 ? -13.804 2.610 -2.380 1.00 30.06 231 LEU A CA 1
ATOM 1812 C C . LEU A 1 231 ? -13.953 1.677 -1.173 1.00 30.06 231 LEU A C 1
ATOM 1814 O O . LEU A 1 231 ? -13.084 0.784 -1.040 1.00 30.06 231 LEU A O 1
#

Secondary structure (DSSP, 8-state):
-HHHHTT--EEEE--STTHHHHHHHHHHHSTTTEEEESS--TTTHHHHHHTTEEEEEE-GGGEETTEE-HHHHHHHHHHH-GGGEEEE--EEEEEETTEEEEEE--GGG----S-B--HHHHHHHHTT-SEEEEEEEPPBTBPS----HHHHHHHHT-SS-EEEES---SHHHHHHHHHHTTTTEEEB-STTBGGGTSSB-HHHHHHH-SS-------SSSS-----B---

Sequence (231 aa):
REWKRNGLGGIIYLLDSKSKTQAIEALLLHKNHIMVGGNIDSRNAQKFLDSGASHVIVDSFIFSEGQIMLERLLALEKLVGKERLLVNLSCVRLFRRGRSRFFVWPDRRQRITEFELSEEAISLIAHHCGKIFCLNFTPKGKDPESIDTELLIILSSSPVRVIYGGGLHSSSDIHLMEELGSGMLDFTLTDSLDMFGGTLALSKLTAAHRSFTPVVDTIEKPQKCILCRVL

Foldseek 3Di:
DVQVVLVAAAEDEDPDPVVVVVLLVVQQVVALRYEYHYPDFLVCQVVSNVSRHVAYEYWCQQDDPLDGNVVRLQSVCVRPNQLRYEYEQAWEWDCDPNDTWTFRQTPPSPDTHPQTQALVSLQVVLVRHQEYEYEYDYDPPPDPAADDLVVLLRQLSHPHAYEYWTRDQDVVSVVSSCVSNVPRYKYWDKCSEVVNVRDNDPVVVSVVDSQAYFYDDDDDDDDIGITIRDD